Protein AF-A0A6S6SJQ6-F1 (afdb_monomer)

Foldseek 3Di:
DDDPPPPVPPPPVVVVVVVVVVVVVVVVVVVVVVVVVVVCVVVVVVVVVVVVVVVVVVVVVVVVVVVPDPPDPDDPPPVVVVVVVVVVVVVVVVVVVVVVVVVVVVVVVVPDDDPPPVVVVVVVVVVVVVVVVVVVVVVVVVVVVVVVVVVVCVVVVVVVVVVVVPPPPDDDDDDDDPDPLLNDPALCSLLVHDPPDDPVVSVVSLVVLCVVLVLVPDPPDSVVSVSSNVSSVVSSVVVD

Secondary structure (DSSP, 8-state):
--SSSSSTTSHHHHHHHHHHHHHHHHHHHHHHHHHHHHHHHHHHHHHHHHHHHHHHHHHHHHHHHHHH------TTHHHHHHHHHHHHHHHHHHHHHHHHHHHHHHHHTTS--S--HHHHHHHHHHHHHHHHHHHHHHHHHHHHHHHHHHHHHHHHHHHHHTTSSSSS---S--------GGG-S-HHHHHT--TT--HHHHHHHHHHHHHHH-GGG-SS-HHHHHHHHHHHHHHHHTT-

Nearest PDB structures (foldseek):
  2ej7-assembly1_A  TM=9.304E-01  e=1.494E-02  Homo sapiens
  2dmx-assembly1_A  TM=8.072E-01  e=3.617E-02  Homo sapiens

pLDDT: mean 73.07, std 18.59, range [36.91, 96.62]

Sequence (240 aa):
MKFHIAIGFVIPNIKIIEIAYLIIKEKFSAVFINIQSTIFIFIKPLYFIWIKLSTHFNLKKQNLQKRNYKKPKVHNKKLYTQIIKNTLFKISNKFSKYFILKKLYKKQKVKTKTKTKTKTKTIAFITMNFLLQIYNKLSRYFNKGFYKKIKTKKIVKNKKNTQYESENIIFSDKKKSKNSRWDSRDPYIVLGVNKESKAYEIKKAYNILLKIYNPDLTLTKKKEHTIIFEKINLAYQNLN

Solvent-accessible surface area (backbone atoms only — not comparable to full-atom values): 14246 Å² total; per-residue (Å²): 146,84,79,79,80,74,65,77,75,62,65,67,54,58,59,54,52,53,51,52,49,49,55,51,50,54,54,50,51,54,53,50,52,53,52,51,51,52,53,50,63,63,46,51,61,55,52,51,52,49,51,56,52,51,52,52,54,50,53,52,51,53,55,56,47,71,77,67,61,78,80,74,87,72,83,62,68,67,58,58,55,49,54,52,52,55,54,51,51,58,50,52,61,54,52,54,55,52,53,53,53,53,54,54,56,60,61,59,64,76,78,66,93,86,73,65,77,70,51,48,55,54,49,50,52,53,51,50,54,50,49,50,52,51,49,54,52,49,49,52,51,51,51,57,52,50,55,50,52,50,52,48,49,52,53,49,50,53,55,58,55,58,72,76,64,73,83,76,78,75,86,81,80,90,85,82,76,96,67,55,62,82,72,51,88,47,39,40,59,54,58,69,50,59,91,85,54,53,71,69,54,53,53,51,40,47,57,52,48,49,74,72,32,38,40,89,81,42,94,65,65,38,73,62,25,44,57,53,40,52,53,50,51,53,30,51,60,78,74,107

Radius of gyration: 34.85 Å; Cα contacts (8 Å, |Δi|>4): 56; chains: 1; bounding box: 89×42×96 Å

Organism: NCBI:txid352960

Structure (mmCIF, N/CA/C/O backbone):
data_AF-A0A6S6SJQ6-F1
#
_entry.id   AF-A0A6S6SJQ6-F1
#
loop_
_atom_site.group_PDB
_atom_site.id
_atom_site.type_symbol
_atom_site.label_atom_id
_atom_site.label_alt_id
_atom_site.label_comp_id
_atom_site.label_asym_id
_atom_site.label_entity_id
_atom_site.label_seq_id
_atom_site.pdbx_PDB_ins_code
_atom_site.Cartn_x
_atom_site.Cartn_y
_atom_site.Cartn_z
_atom_site.occupancy
_atom_site.B_iso_or_equiv
_atom_site.auth_seq_id
_atom_site.auth_comp_id
_atom_site.auth_asym_id
_atom_site.auth_atom_id
_atom_site.pdbx_PDB_model_num
ATOM 1 N N . MET A 1 1 ? 57.689 -6.021 -59.919 1.00 43.59 1 MET A N 1
ATOM 2 C CA . MET A 1 1 ? 58.022 -4.682 -59.380 1.00 43.59 1 MET A CA 1
ATOM 3 C C . MET A 1 1 ? 56.742 -3.927 -58.980 1.00 43.59 1 MET A C 1
ATOM 5 O O . MET A 1 1 ? 56.373 -2.928 -59.575 1.00 43.59 1 MET A O 1
ATOM 9 N N . LYS A 1 2 ? 56.004 -4.456 -57.999 1.00 49.50 2 LYS A N 1
ATOM 10 C CA . LYS A 1 2 ? 54.742 -3.910 -57.471 1.00 49.50 2 LYS A CA 1
ATOM 11 C C . LYS A 1 2 ? 54.709 -4.310 -55.999 1.00 49.50 2 LYS A C 1
ATOM 13 O O . LYS A 1 2 ? 54.510 -5.489 -55.774 1.00 49.50 2 LYS A O 1
ATOM 18 N N . PHE A 1 3 ? 55.014 -3.413 -55.054 1.00 46.94 3 PHE A N 1
ATOM 19 C CA . PHE A 1 3 ? 54.601 -3.511 -53.630 1.00 46.94 3 PHE A CA 1
ATOM 20 C C . PHE A 1 3 ? 55.127 -2.372 -52.727 1.00 46.94 3 PHE A C 1
ATOM 22 O O . PHE A 1 3 ? 54.657 -2.238 -51.602 1.00 46.94 3 PHE A O 1
ATOM 29 N N . HIS A 1 4 ? 56.044 -1.506 -53.182 1.00 44.50 4 HIS A N 1
ATOM 30 C CA . HIS A 1 4 ? 56.686 -0.525 -52.284 1.00 44.50 4 HIS A CA 1
ATOM 31 C C . HIS A 1 4 ? 56.117 0.904 -52.282 1.00 44.50 4 HIS A C 1
ATOM 33 O O . HIS A 1 4 ? 56.557 1.716 -51.477 1.00 44.50 4 HIS A O 1
ATOM 39 N N . ILE A 1 5 ? 55.095 1.220 -53.083 1.00 47.03 5 ILE A N 1
ATOM 40 C CA . ILE A 1 5 ? 54.521 2.585 -53.119 1.00 47.03 5 ILE A CA 1
ATOM 41 C C . ILE A 1 5 ? 53.358 2.766 -52.116 1.00 47.03 5 ILE A C 1
ATOM 43 O O . ILE A 1 5 ? 53.002 3.886 -51.766 1.00 47.03 5 ILE A O 1
ATOM 47 N N . ALA A 1 6 ? 52.808 1.685 -51.549 1.00 49.62 6 ALA A N 1
ATOM 48 C CA . ALA A 1 6 ? 51.619 1.767 -50.691 1.00 49.62 6 ALA A CA 1
ATOM 49 C C . ALA A 1 6 ? 51.893 2.029 -49.191 1.00 49.62 6 ALA A C 1
ATOM 51 O O . ALA A 1 6 ? 50.956 2.276 -48.436 1.00 49.62 6 ALA A O 1
ATOM 52 N N . ILE A 1 7 ? 53.150 1.996 -48.730 1.00 47.25 7 ILE A N 1
ATOM 53 C CA . ILE A 1 7 ? 53.472 2.094 -47.287 1.00 47.25 7 ILE A CA 1
ATOM 54 C C . ILE A 1 7 ? 53.823 3.539 -46.862 1.00 47.25 7 ILE A C 1
ATOM 56 O O . ILE A 1 7 ? 53.713 3.885 -45.686 1.00 47.25 7 ILE A O 1
ATOM 60 N N . GLY A 1 8 ? 54.140 4.428 -47.812 1.00 43.91 8 GLY A N 1
ATOM 61 C CA . GLY A 1 8 ? 54.523 5.822 -47.536 1.00 43.91 8 GLY A CA 1
ATOM 62 C C . GLY A 1 8 ? 53.386 6.747 -47.074 1.00 43.91 8 GLY A C 1
ATOM 63 O O . GLY A 1 8 ? 53.654 7.773 -46.455 1.00 43.91 8 GLY A O 1
ATOM 64 N N . PHE A 1 9 ? 52.120 6.382 -47.303 1.00 46.78 9 PHE A N 1
ATOM 65 C CA . PHE A 1 9 ? 50.959 7.231 -46.978 1.00 46.78 9 PHE A CA 1
ATOM 66 C C . PHE A 1 9 ? 50.271 6.910 -45.643 1.00 46.78 9 PHE A C 1
ATOM 68 O O . PHE A 1 9 ? 49.384 7.643 -45.209 1.00 46.78 9 PHE A O 1
ATOM 75 N N . VAL A 1 10 ? 50.675 5.840 -44.952 1.00 51.25 10 VAL A N 1
ATOM 76 C CA . VAL A 1 10 ? 50.003 5.396 -43.713 1.00 51.25 10 VAL A CA 1
ATOM 77 C C . VAL A 1 10 ? 50.635 6.014 -42.453 1.00 51.25 10 VAL A C 1
ATOM 79 O O . VAL A 1 10 ? 50.011 6.074 -41.394 1.00 51.25 10 VAL A O 1
ATOM 82 N N . ILE A 1 11 ? 51.857 6.539 -42.556 1.00 51.41 11 ILE A N 1
ATOM 83 C CA . ILE A 1 11 ? 52.673 6.946 -41.403 1.00 51.41 11 ILE A CA 1
ATOM 84 C C . ILE A 1 11 ? 52.374 8.367 -40.844 1.00 51.41 11 ILE A C 1
ATOM 86 O O . ILE A 1 11 ? 52.517 8.534 -39.629 1.00 51.41 11 ILE A O 1
ATOM 90 N N . PRO A 1 12 ? 51.882 9.386 -41.590 1.00 54.84 12 PRO A N 1
ATOM 91 C CA . PRO A 1 12 ? 51.552 10.685 -40.979 1.00 54.84 12 PRO A CA 1
ATOM 92 C C . PRO A 1 12 ? 50.216 10.684 -40.212 1.00 54.84 12 PRO A C 1
ATOM 94 O O . PRO A 1 12 ? 50.044 11.443 -39.256 1.00 54.84 12 PRO A O 1
ATOM 97 N N . ASN A 1 13 ? 49.290 9.783 -40.554 1.00 51.94 13 ASN A N 1
ATOM 98 C CA . ASN A 1 13 ? 47.938 9.783 -39.985 1.00 51.94 13 ASN A CA 1
ATOM 99 C C . ASN A 1 13 ? 47.894 9.307 -38.525 1.00 51.94 13 ASN A C 1
ATOM 101 O O . ASN A 1 13 ? 47.046 9.756 -37.755 1.00 51.94 13 ASN A O 1
ATOM 105 N N . ILE A 1 14 ? 48.834 8.455 -38.101 1.00 59.75 14 ILE A N 1
ATOM 106 C CA . ILE A 1 14 ? 48.864 7.925 -36.727 1.00 59.75 14 ILE A CA 1
ATOM 107 C C . ILE A 1 14 ? 49.152 9.043 -35.711 1.00 59.75 14 ILE A C 1
ATOM 109 O O . ILE A 1 14 ? 48.510 9.096 -34.661 1.00 59.75 14 ILE A O 1
ATOM 113 N N . LYS A 1 15 ? 50.052 9.984 -36.039 1.00 63.59 15 LYS A N 1
ATOM 114 C CA . LYS A 1 15 ? 50.361 11.134 -35.169 1.00 63.59 15 LYS A CA 1
ATOM 115 C C . LYS A 1 15 ? 49.185 12.106 -35.070 1.00 63.59 15 LYS A C 1
ATOM 117 O O . LYS A 1 15 ? 48.894 12.597 -33.983 1.00 63.59 15 LYS A O 1
ATOM 122 N N . ILE A 1 16 ? 48.474 12.335 -36.176 1.00 65.12 16 ILE A N 1
ATOM 123 C CA . ILE A 1 16 ? 47.297 13.217 -36.212 1.00 65.12 16 ILE A CA 1
ATOM 124 C C . ILE A 1 16 ? 46.159 12.631 -35.363 1.00 65.12 16 ILE A C 1
ATOM 126 O O . ILE A 1 16 ? 45.553 13.348 -34.568 1.00 65.12 16 ILE A O 1
ATOM 130 N N . ILE A 1 17 ? 45.920 11.318 -35.453 1.00 70.88 17 ILE A N 1
ATOM 131 C CA . ILE A 1 17 ? 44.913 10.626 -34.634 1.00 70.88 17 ILE A CA 1
ATOM 132 C C . ILE A 1 17 ? 45.275 10.687 -33.140 1.00 70.88 17 ILE A C 1
ATOM 134 O O . ILE A 1 17 ? 44.396 10.902 -32.305 1.00 70.88 17 ILE A O 1
ATOM 138 N N . GLU A 1 18 ? 46.553 10.534 -32.777 1.00 70.69 18 GLU A N 1
ATOM 139 C CA . GLU A 1 18 ? 46.988 10.594 -31.374 1.00 70.69 18 GLU A CA 1
ATOM 140 C C . GLU A 1 18 ? 46.867 12.009 -30.782 1.00 70.69 18 GLU A C 1
ATOM 142 O O . GLU A 1 18 ? 46.391 12.159 -29.653 1.00 70.69 18 GLU A O 1
ATOM 147 N N . ILE A 1 19 ? 47.191 13.050 -31.557 1.00 64.81 19 ILE A N 1
ATOM 148 C CA . ILE A 1 19 ? 47.005 14.455 -31.160 1.00 64.81 19 ILE A CA 1
ATOM 149 C C . ILE A 1 19 ? 45.512 14.787 -31.027 1.00 64.81 19 ILE A C 1
ATOM 151 O O . ILE A 1 19 ? 45.097 15.341 -30.007 1.00 64.81 19 ILE A O 1
ATOM 155 N N . ALA A 1 20 ? 44.678 14.385 -31.991 1.00 65.06 20 ALA A N 1
ATOM 156 C CA . ALA A 1 20 ? 43.229 14.581 -31.922 1.00 65.06 20 ALA A CA 1
ATOM 157 C C . ALA A 1 20 ? 42.617 13.881 -30.696 1.00 65.06 20 ALA A C 1
ATOM 159 O O . ALA A 1 20 ? 41.800 14.465 -29.981 1.00 65.06 20 ALA A O 1
ATOM 160 N N . TYR A 1 21 ? 43.060 12.657 -30.391 1.00 74.12 21 TYR A N 1
ATOM 161 C CA . TYR A 1 21 ? 42.634 11.924 -29.200 1.00 74.12 21 TYR A CA 1
ATOM 162 C C . TYR A 1 21 ? 43.049 12.622 -27.896 1.00 74.12 21 TYR A C 1
ATOM 164 O O . TYR A 1 21 ? 42.261 12.658 -26.949 1.00 74.12 21 TYR A O 1
ATOM 172 N N . LEU A 1 22 ? 44.257 13.192 -27.826 1.00 69.56 22 LEU A N 1
ATOM 173 C CA . LEU A 1 22 ? 44.716 13.953 -26.659 1.00 69.56 22 LEU A CA 1
ATOM 174 C C . LEU A 1 22 ? 43.885 15.224 -26.445 1.00 69.56 22 LEU A C 1
ATOM 176 O O . LEU A 1 22 ? 43.427 15.446 -25.325 1.00 69.56 22 LEU A O 1
ATOM 180 N N . ILE A 1 23 ? 43.595 15.976 -27.511 1.00 66.06 23 ILE A N 1
ATOM 181 C CA . ILE A 1 23 ? 42.753 17.183 -27.456 1.00 66.06 23 ILE A CA 1
ATOM 182 C C . ILE A 1 23 ? 41.329 16.836 -27.006 1.00 66.06 23 ILE A C 1
ATOM 184 O O . ILE A 1 23 ? 40.762 17.505 -26.140 1.00 66.06 23 ILE A O 1
ATOM 188 N N . ILE A 1 24 ? 40.747 15.761 -27.551 1.00 74.69 24 ILE A N 1
ATOM 189 C CA . ILE A 1 24 ? 39.425 15.273 -27.139 1.00 74.69 24 ILE A CA 1
ATOM 190 C C . ILE A 1 24 ? 39.453 14.896 -25.653 1.00 74.69 24 ILE A C 1
ATOM 192 O O . ILE A 1 24 ? 38.602 15.338 -24.884 1.00 74.69 24 ILE A O 1
ATOM 196 N N . LYS A 1 25 ? 40.454 14.129 -25.214 1.00 80.50 25 LYS A N 1
ATOM 197 C CA . LYS A 1 25 ? 40.586 13.680 -23.823 1.00 80.50 25 LYS A CA 1
ATOM 198 C C . LYS A 1 25 ? 40.737 14.842 -22.836 1.00 80.50 25 LYS A C 1
ATOM 200 O O . LYS A 1 25 ? 40.151 14.794 -21.755 1.00 80.50 25 LYS A O 1
ATOM 205 N N . GLU A 1 26 ? 41.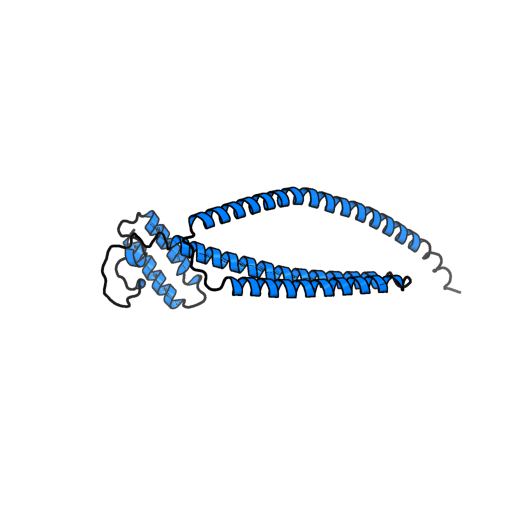506 15.864 -23.193 1.00 77.44 26 GLU A N 1
ATOM 206 C CA . GLU A 1 26 ? 41.719 17.047 -22.360 1.00 77.44 26 GLU A CA 1
ATOM 207 C C . GLU A 1 26 ? 40.416 17.843 -22.200 1.00 77.44 26 GLU A C 1
ATOM 209 O O . GLU A 1 26 ? 39.990 18.105 -21.070 1.00 77.44 26 GLU A O 1
ATOM 214 N N . LYS A 1 27 ? 39.684 18.068 -23.301 1.00 80.19 27 LYS A N 1
ATOM 215 C CA . LYS A 1 27 ? 38.350 18.690 -23.270 1.00 80.19 27 LYS A CA 1
ATOM 216 C C . LYS A 1 27 ? 37.341 17.873 -22.458 1.00 80.19 27 LYS A C 1
ATOM 218 O O . LYS A 1 27 ? 36.612 18.438 -21.645 1.00 80.19 27 LYS A O 1
ATOM 223 N N . PHE A 1 28 ? 37.336 16.545 -22.594 1.00 76.75 28 PHE A N 1
ATOM 224 C CA . PHE A 1 28 ? 36.477 15.667 -21.789 1.00 76.75 28 PHE A CA 1
ATOM 225 C C . PHE A 1 28 ? 36.779 15.761 -20.291 1.00 76.75 28 PHE A C 1
ATOM 227 O O . PHE A 1 28 ? 35.854 15.726 -19.480 1.00 76.75 28 PHE A O 1
ATOM 234 N N . SER A 1 29 ? 38.051 15.895 -19.906 1.00 77.12 29 SER A N 1
ATOM 235 C CA . SER A 1 29 ? 38.428 16.018 -18.496 1.00 77.12 29 SER A CA 1
ATOM 236 C C . SER A 1 29 ? 37.920 17.321 -17.871 1.00 77.12 29 SER A C 1
ATOM 238 O O . SER A 1 29 ? 37.366 17.285 -16.771 1.00 77.12 29 SER A O 1
ATOM 240 N N . ALA A 1 30 ? 38.000 18.437 -18.601 1.00 82.62 30 ALA A N 1
ATOM 241 C CA . ALA A 1 30 ? 37.470 19.724 -18.158 1.00 82.62 30 ALA A CA 1
ATOM 242 C C . ALA A 1 30 ? 35.938 19.694 -18.023 1.00 82.62 30 ALA A C 1
ATOM 244 O O . ALA A 1 30 ? 35.393 20.097 -16.995 1.00 82.62 30 ALA A O 1
ATOM 245 N N . VAL A 1 31 ? 35.238 19.129 -19.014 1.00 75.50 31 VAL A N 1
ATOM 246 C CA . VAL A 1 31 ? 33.775 18.957 -18.965 1.00 75.50 31 VAL A CA 1
ATOM 247 C C . VAL A 1 31 ? 33.368 18.073 -17.784 1.00 75.50 31 VAL A C 1
ATOM 249 O O . VAL A 1 31 ? 32.430 18.399 -17.060 1.00 75.50 31 VAL A O 1
ATOM 252 N N . PHE A 1 32 ? 34.100 16.986 -17.526 1.00 77.44 32 PHE A N 1
ATOM 253 C CA . PHE A 1 32 ? 33.820 16.105 -16.396 1.00 77.44 32 PHE A CA 1
ATOM 254 C C . PHE A 1 32 ? 34.002 16.807 -15.043 1.00 77.44 32 PHE A C 1
ATOM 256 O O . PHE A 1 32 ? 33.165 16.639 -14.156 1.00 77.44 32 PHE A O 1
ATOM 263 N N . ILE A 1 33 ? 35.052 17.621 -14.879 1.00 88.06 33 ILE A N 1
ATOM 264 C CA . ILE A 1 33 ? 35.276 18.411 -13.657 1.00 88.06 33 ILE A CA 1
ATOM 265 C C . ILE A 1 33 ? 34.128 19.407 -13.440 1.00 88.06 33 ILE A C 1
ATOM 267 O O . ILE A 1 33 ? 33.621 19.502 -12.322 1.00 88.06 33 ILE A O 1
ATOM 271 N N . ASN A 1 34 ? 33.661 20.071 -14.500 1.00 83.12 34 ASN A N 1
ATOM 272 C CA . ASN A 1 34 ? 32.539 21.012 -14.433 1.00 83.12 34 ASN A CA 1
ATOM 273 C C . ASN A 1 34 ? 31.205 20.330 -14.083 1.00 83.12 34 ASN A C 1
ATOM 275 O O . ASN A 1 34 ? 30.406 20.878 -13.324 1.00 83.12 34 ASN A O 1
ATOM 279 N N . ILE A 1 35 ? 30.967 19.113 -14.581 1.00 83.56 35 ILE A N 1
ATOM 280 C CA . ILE A 1 35 ? 29.787 18.315 -14.208 1.00 83.56 35 ILE A CA 1
ATOM 281 C C . ILE A 1 35 ? 29.874 17.876 -12.739 1.00 83.56 35 ILE A C 1
ATOM 283 O O . ILE A 1 35 ? 28.896 17.960 -12.000 1.00 83.56 35 ILE A O 1
ATOM 287 N N . GLN A 1 36 ? 31.043 17.425 -12.275 1.00 83.69 36 GLN A N 1
ATOM 288 C CA . GLN A 1 36 ? 31.219 17.051 -10.869 1.00 83.69 36 GLN A CA 1
ATOM 289 C C . GLN A 1 36 ? 31.003 18.255 -9.944 1.00 83.69 36 GLN A C 1
ATOM 291 O O . GLN A 1 36 ? 30.276 18.136 -8.959 1.00 83.69 36 GLN A O 1
ATOM 296 N N . SER A 1 37 ? 31.580 19.418 -10.261 1.00 87.38 37 SER A N 1
ATOM 297 C CA . SER A 1 37 ? 31.436 20.623 -9.439 1.00 87.38 37 SER A CA 1
ATOM 298 C C . SER A 1 37 ? 29.981 21.094 -9.356 1.00 87.38 37 SER A C 1
ATOM 300 O O . SER A 1 37 ? 29.500 21.368 -8.256 1.00 87.38 37 SER A O 1
ATOM 302 N N . THR A 1 38 ? 29.240 21.085 -10.469 1.00 87.69 38 THR A N 1
ATOM 303 C CA . THR A 1 38 ? 27.799 21.392 -10.471 1.00 87.69 38 THR A CA 1
ATOM 304 C C . THR A 1 38 ? 27.003 20.398 -9.628 1.00 87.69 38 THR A C 1
ATOM 306 O O . THR A 1 38 ? 26.235 20.821 -8.765 1.00 87.69 38 THR A O 1
ATOM 309 N N . ILE A 1 39 ? 27.237 19.088 -9.765 1.00 87.69 39 ILE A N 1
ATOM 310 C CA . ILE A 1 39 ? 26.599 18.067 -8.913 1.00 87.69 39 ILE A CA 1
ATOM 311 C C . ILE A 1 39 ? 26.879 18.333 -7.421 1.00 87.69 39 ILE A C 1
ATOM 313 O O . ILE A 1 39 ? 25.964 18.265 -6.597 1.00 87.69 39 ILE A O 1
ATOM 317 N N . PHE A 1 40 ? 28.116 18.679 -7.053 1.00 90.38 40 PHE A N 1
ATOM 318 C CA . PHE A 1 40 ? 28.472 19.001 -5.667 1.00 90.38 40 PHE A CA 1
ATOM 319 C C . PHE A 1 40 ? 27.730 20.232 -5.132 1.00 90.38 40 PHE A C 1
ATOM 321 O O . PHE A 1 40 ? 27.297 20.212 -3.976 1.00 90.38 40 PHE A O 1
ATOM 328 N N . ILE A 1 41 ? 27.538 21.268 -5.955 1.00 93.19 41 ILE A N 1
ATOM 329 C CA . ILE A 1 41 ? 26.776 22.473 -5.589 1.00 93.19 41 ILE A CA 1
ATOM 330 C C . ILE A 1 41 ? 25.318 22.115 -5.264 1.00 93.19 41 ILE A C 1
ATOM 332 O O . ILE A 1 41 ? 24.797 22.587 -4.256 1.00 93.19 41 ILE A O 1
ATOM 336 N N . PHE A 1 42 ? 24.687 21.219 -6.031 1.00 88.19 42 PHE A N 1
ATOM 337 C CA . PHE A 1 42 ? 23.304 20.790 -5.780 1.00 88.19 42 PHE A CA 1
ATOM 338 C C . PHE A 1 42 ? 23.157 19.817 -4.598 1.00 88.19 42 PHE A C 1
ATOM 340 O O . PHE A 1 42 ? 22.161 19.862 -3.874 1.00 88.19 42 PHE A O 1
ATOM 347 N N . ILE A 1 43 ? 24.140 18.946 -4.348 1.00 90.19 43 ILE A N 1
ATOM 348 C CA . ILE A 1 43 ? 24.067 17.957 -3.255 1.00 90.19 43 ILE A CA 1
ATOM 349 C C . ILE A 1 43 ? 24.316 18.596 -1.881 1.00 90.19 43 ILE A C 1
ATOM 351 O O . ILE A 1 43 ? 23.711 18.183 -0.888 1.00 90.19 43 ILE A O 1
ATOM 355 N N . LYS A 1 44 ? 25.188 19.607 -1.794 1.00 92.50 44 LYS A N 1
ATOM 356 C CA . LYS A 1 44 ? 25.567 20.251 -0.526 1.00 92.50 44 LYS A CA 1
ATOM 357 C C . LYS A 1 44 ? 24.372 20.792 0.292 1.00 92.50 44 LYS A C 1
ATOM 359 O O . LYS A 1 44 ? 24.308 20.462 1.481 1.00 92.50 44 LYS A O 1
ATOM 364 N N . PRO A 1 45 ? 23.400 21.539 -0.275 1.00 93.50 45 PRO A N 1
ATOM 365 C CA . PRO A 1 45 ? 22.233 22.001 0.480 1.00 93.50 45 PRO A CA 1
ATOM 366 C C . PRO A 1 45 ? 21.324 20.846 0.915 1.00 93.50 45 PRO A C 1
ATOM 368 O O . PRO A 1 45 ? 20.845 20.840 2.049 1.00 93.50 45 PRO A O 1
ATOM 371 N N . LEU A 1 46 ? 21.144 19.821 0.075 1.00 89.62 46 LEU A N 1
ATOM 372 C CA . LEU A 1 46 ? 20.351 18.636 0.421 1.00 89.62 46 LEU A CA 1
ATOM 373 C C . LEU A 1 46 ? 20.961 17.871 1.601 1.00 89.62 46 LEU A C 1
ATOM 375 O O . LEU A 1 46 ? 20.245 17.458 2.515 1.00 89.62 46 LEU A O 1
ATOM 379 N N . TYR A 1 47 ? 22.287 17.727 1.620 1.00 92.31 47 TYR A N 1
ATOM 380 C CA . TYR A 1 47 ? 23.007 17.108 2.730 1.00 92.31 47 TYR A CA 1
ATOM 381 C C . TYR A 1 47 ? 22.857 17.914 4.029 1.00 92.31 47 TYR A C 1
ATOM 383 O O . TYR A 1 47 ? 22.612 17.338 5.091 1.00 92.31 47 TYR A O 1
ATOM 391 N N . PHE A 1 48 ? 22.920 19.246 3.948 1.00 94.75 48 PHE A N 1
ATOM 392 C CA . PHE A 1 48 ? 22.710 20.126 5.099 1.00 94.75 48 PHE A CA 1
ATOM 393 C C . PHE A 1 48 ? 21.280 20.033 5.657 1.00 94.75 48 PHE A C 1
ATOM 395 O O . PHE A 1 48 ? 21.094 19.873 6.867 1.00 94.75 48 PHE A O 1
ATOM 402 N N . ILE A 1 49 ? 20.265 20.049 4.784 1.00 93.19 49 ILE A N 1
ATOM 403 C CA . ILE A 1 49 ? 18.857 19.845 5.161 1.00 93.19 49 ILE A CA 1
ATOM 404 C C . ILE A 1 49 ? 18.690 18.486 5.840 1.00 93.19 49 ILE A C 1
ATOM 406 O O . ILE A 1 49 ? 18.058 18.396 6.892 1.00 93.19 49 ILE A O 1
ATOM 410 N N . TRP A 1 50 ? 19.295 17.433 5.289 1.00 93.12 50 TRP A N 1
ATOM 411 C CA . TRP A 1 50 ? 19.227 16.093 5.862 1.00 93.12 50 TRP A CA 1
ATOM 412 C C . TRP A 1 50 ? 19.854 16.019 7.260 1.00 93.12 50 TRP A C 1
ATOM 414 O O . TRP A 1 50 ? 19.241 15.448 8.166 1.00 93.12 50 TRP A O 1
ATOM 424 N N . ILE A 1 51 ? 21.017 16.649 7.474 1.00 94.44 51 ILE A N 1
ATOM 425 C CA . ILE A 1 51 ? 21.637 16.757 8.804 1.00 94.44 51 ILE A CA 1
ATOM 426 C C . ILE A 1 51 ? 20.682 17.457 9.772 1.00 94.44 51 ILE A C 1
ATOM 428 O O . ILE A 1 51 ? 20.383 16.892 10.826 1.00 94.44 51 ILE A O 1
ATOM 432 N N . LYS A 1 52 ? 20.147 18.629 9.407 1.00 93.69 52 LYS A N 1
ATOM 433 C CA . LYS A 1 52 ? 19.236 19.411 10.260 1.00 93.69 52 LYS A CA 1
ATOM 434 C C . LYS A 1 52 ? 17.955 18.642 10.599 1.00 93.69 52 LYS A C 1
ATOM 436 O O . LYS A 1 52 ? 17.481 18.663 11.734 1.00 93.69 52 LYS A O 1
ATOM 441 N N . LEU A 1 53 ? 17.416 17.898 9.636 1.00 91.31 53 LEU A N 1
ATOM 442 C CA . LEU A 1 53 ? 16.247 17.052 9.851 1.00 91.31 53 LEU A CA 1
ATOM 443 C C . LEU A 1 53 ? 16.578 15.883 10.793 1.00 91.31 53 LEU A C 1
ATOM 445 O O . LEU A 1 53 ? 15.800 15.557 11.692 1.00 91.31 53 LEU A O 1
ATOM 449 N N . SER A 1 54 ? 17.750 15.266 10.624 1.00 89.56 54 SER A N 1
ATOM 450 C CA . SER A 1 54 ? 18.200 14.140 11.446 1.00 89.56 54 SER A CA 1
ATOM 451 C C . SER A 1 54 ? 18.433 14.531 12.908 1.00 89.56 54 SER A C 1
ATOM 453 O O . SER A 1 54 ? 18.026 13.789 13.808 1.00 89.56 54 SER A O 1
ATOM 455 N N . THR A 1 55 ? 19.009 15.710 13.165 1.00 91.75 55 THR A N 1
ATOM 456 C CA . THR A 1 55 ? 19.222 16.226 14.523 1.00 91.75 55 THR A CA 1
ATOM 457 C C . THR A 1 55 ? 17.889 16.547 15.193 1.00 91.75 55 THR A C 1
ATOM 459 O O . THR A 1 55 ? 17.662 16.115 16.325 1.00 91.75 55 THR A O 1
ATOM 462 N N . HIS A 1 56 ? 16.953 17.175 14.473 1.00 89.75 56 HIS A N 1
ATOM 463 C CA . HIS A 1 56 ? 15.607 17.456 14.977 1.00 89.75 56 HIS A CA 1
ATOM 464 C C . HIS A 1 56 ? 14.839 16.172 15.350 1.00 89.75 56 HIS A C 1
ATOM 466 O O . HIS A 1 56 ? 14.219 16.081 16.414 1.00 89.75 56 HIS A O 1
ATOM 472 N N . PHE A 1 57 ? 14.914 15.127 14.517 1.00 87.62 57 PHE A N 1
ATOM 473 C CA . PHE A 1 57 ? 14.295 13.835 14.831 1.00 87.62 57 PHE A CA 1
ATOM 474 C C . PHE A 1 57 ? 14.946 13.131 16.029 1.00 87.62 57 PHE A C 1
ATOM 476 O O . PHE A 1 57 ? 14.234 12.512 16.827 1.00 87.62 57 PHE A O 1
ATOM 483 N N . ASN A 1 58 ? 16.269 13.228 16.182 1.00 84.25 58 ASN A N 1
ATOM 484 C CA . ASN A 1 58 ? 16.976 12.646 17.323 1.00 84.25 58 ASN A CA 1
ATOM 485 C C . ASN A 1 58 ? 16.613 13.347 18.641 1.00 84.25 58 ASN A C 1
ATOM 487 O O . ASN A 1 58 ? 16.320 12.656 19.619 1.00 84.25 58 ASN A O 1
ATOM 491 N N . LEU A 1 59 ? 16.529 14.681 18.657 1.00 85.50 59 LEU A N 1
ATOM 492 C CA . LEU A 1 59 ? 16.093 15.454 19.828 1.00 85.50 59 LEU A CA 1
ATOM 493 C C . LEU A 1 59 ? 14.657 15.100 20.240 1.00 85.50 59 LEU A C 1
ATOM 495 O O . LEU A 1 59 ? 14.391 14.797 21.405 1.00 85.50 59 LEU A O 1
ATOM 499 N N . LYS A 1 60 ? 13.732 15.018 19.272 1.00 81.75 60 LYS A N 1
ATOM 500 C CA . LYS A 1 60 ? 12.340 14.616 19.541 1.00 81.75 60 LYS A CA 1
ATOM 501 C C . LYS A 1 60 ? 12.255 13.202 20.122 1.00 81.75 60 LYS A C 1
ATOM 503 O O . LYS A 1 60 ? 11.453 12.952 21.021 1.00 81.75 60 LYS A O 1
ATOM 508 N N . LYS A 1 61 ? 13.099 12.276 19.654 1.00 79.62 61 LYS A N 1
ATOM 509 C CA . LYS A 1 61 ? 13.163 10.906 20.182 1.00 79.62 61 LYS A CA 1
ATOM 510 C C . LYS A 1 61 ? 13.676 10.866 21.625 1.00 79.62 61 LYS A C 1
ATOM 512 O O . LYS A 1 61 ? 13.115 10.120 22.423 1.00 79.62 61 LYS A O 1
ATOM 517 N N . GLN A 1 62 ? 14.685 11.668 21.967 1.00 77.81 62 GLN A N 1
ATOM 518 C CA . GLN A 1 62 ? 15.191 11.763 23.340 1.00 77.81 62 GLN A CA 1
ATOM 519 C C . GLN A 1 62 ? 14.134 12.335 24.298 1.00 77.81 62 GLN A C 1
ATOM 521 O O . GLN A 1 62 ? 13.927 11.785 25.378 1.00 77.81 62 GLN A O 1
ATOM 526 N N . ASN A 1 63 ? 13.393 13.365 23.881 1.00 75.56 63 ASN A N 1
ATOM 527 C CA . ASN A 1 63 ? 12.326 13.953 24.699 1.00 75.56 63 ASN A CA 1
ATOM 528 C C . ASN A 1 63 ? 11.134 12.999 24.890 1.00 75.56 63 ASN A C 1
ATOM 530 O O . ASN A 1 63 ? 10.590 12.903 25.988 1.00 75.56 63 ASN A O 1
ATOM 534 N N . LEU A 1 64 ? 10.768 12.232 23.857 1.00 72.88 64 LEU A N 1
ATOM 535 C CA . LEU A 1 64 ? 9.740 11.187 23.959 1.00 72.88 64 LEU A CA 1
ATOM 536 C C . LEU A 1 64 ? 10.172 10.009 24.840 1.00 72.88 64 LEU A C 1
ATOM 538 O O . LEU A 1 64 ? 9.330 9.388 25.482 1.00 72.88 64 LEU A O 1
ATOM 542 N N . GLN A 1 65 ? 11.469 9.699 24.882 1.00 67.62 65 GLN A N 1
ATOM 543 C CA . GLN A 1 65 ? 12.011 8.717 25.817 1.00 67.62 65 GLN A CA 1
ATOM 544 C C . GLN A 1 65 ? 11.929 9.239 27.257 1.00 67.62 65 GLN A C 1
ATOM 546 O O . GLN A 1 65 ? 11.389 8.543 28.109 1.00 67.62 65 GLN A O 1
ATOM 551 N N . LYS A 1 66 ? 12.348 10.482 27.528 1.00 67.88 66 LYS A N 1
ATOM 552 C CA . LYS A 1 66 ? 12.290 11.067 28.882 1.00 67.88 66 LYS A CA 1
ATOM 553 C C . LYS A 1 66 ? 10.874 11.111 29.478 1.00 67.88 66 LYS A C 1
ATOM 555 O O . LYS A 1 66 ? 10.740 10.936 30.680 1.00 67.88 66 LYS A O 1
ATOM 560 N N . ARG A 1 67 ? 9.828 11.283 28.658 1.00 60.09 67 ARG A N 1
ATOM 561 C CA . ARG A 1 67 ? 8.428 11.346 29.130 1.00 60.09 67 ARG A CA 1
ATOM 562 C C . ARG A 1 67 ? 7.770 9.984 29.406 1.00 60.09 67 ARG A C 1
ATOM 564 O O . ARG A 1 67 ? 6.745 9.959 30.067 1.00 60.09 67 ARG A O 1
ATOM 571 N N . ASN A 1 68 ? 8.345 8.867 28.942 1.00 53.59 68 ASN A N 1
ATOM 572 C CA . ASN A 1 68 ? 7.706 7.539 29.002 1.00 53.59 68 ASN A CA 1
ATOM 573 C C . ASN A 1 68 ? 8.490 6.466 29.782 1.00 53.59 68 ASN A C 1
ATOM 575 O O . ASN A 1 68 ? 8.118 5.294 29.742 1.00 53.59 68 ASN A O 1
ATOM 579 N N . TYR A 1 69 ? 9.558 6.816 30.503 1.00 47.09 69 TYR A N 1
ATOM 580 C CA . TYR A 1 69 ? 10.276 5.842 31.333 1.00 47.09 69 TYR A CA 1
ATOM 581 C C . TYR A 1 69 ? 9.862 5.925 32.808 1.00 47.09 69 TYR A C 1
ATOM 583 O O . TYR A 1 69 ? 10.535 6.558 33.617 1.00 47.09 69 TYR A O 1
ATOM 591 N N . LYS A 1 70 ? 8.846 5.139 33.193 1.00 48.50 70 LYS A N 1
ATOM 592 C CA . LYS A 1 70 ? 8.963 4.379 34.449 1.00 48.50 70 LYS A CA 1
ATOM 593 C C . LYS A 1 70 ? 10.131 3.411 34.241 1.00 48.50 70 LYS A C 1
ATOM 595 O O . LYS A 1 70 ? 10.082 2.593 33.325 1.00 48.50 70 LYS A O 1
ATOM 600 N N . LYS A 1 71 ? 11.217 3.575 35.009 1.00 40.56 71 LYS A N 1
ATOM 601 C CA . LYS A 1 71 ? 12.442 2.755 34.924 1.00 40.56 71 LYS A CA 1
ATOM 602 C C . LYS A 1 71 ? 12.070 1.262 34.906 1.00 40.56 71 LYS A C 1
ATOM 604 O O . LYS A 1 71 ? 11.625 0.763 35.938 1.00 40.56 71 LYS A O 1
ATOM 609 N N . PRO A 1 72 ? 12.283 0.516 33.807 1.00 48.91 72 PRO A N 1
ATOM 610 C CA . PRO A 1 72 ? 12.291 -0.932 33.913 1.00 48.91 72 PRO A CA 1
ATOM 611 C C . PRO A 1 72 ? 13.501 -1.321 34.772 1.00 48.91 72 PRO A C 1
ATOM 613 O O . PRO A 1 72 ? 14.610 -0.828 34.547 1.00 48.91 72 PRO A O 1
ATOM 616 N N . LYS A 1 73 ? 13.297 -2.180 35.776 1.00 52.09 73 LYS A N 1
ATOM 617 C CA . LYS A 1 73 ? 14.390 -2.830 36.510 1.00 52.09 73 LYS A CA 1
ATOM 618 C C . LYS A 1 73 ? 15.158 -3.705 35.514 1.00 52.09 73 LYS A C 1
ATOM 620 O O . LYS A 1 73 ? 14.749 -4.815 35.197 1.00 52.09 73 LYS A O 1
ATOM 625 N N . VAL A 1 74 ? 16.243 -3.170 34.955 1.00 51.56 74 VAL A N 1
ATOM 626 C CA . VAL A 1 74 ? 17.115 -3.898 34.028 1.00 51.56 74 VAL A CA 1
ATOM 627 C C . VAL A 1 74 ? 18.075 -4.756 34.845 1.00 51.56 74 VAL A C 1
ATOM 629 O O . VAL A 1 74 ? 19.147 -4.296 35.241 1.00 51.56 74 VAL A O 1
ATOM 632 N N . HIS A 1 75 ? 17.720 -6.020 35.064 1.00 54.19 75 HIS A N 1
ATOM 633 C CA . HIS A 1 75 ? 18.736 -7.049 35.264 1.00 54.19 75 HIS A CA 1
ATOM 634 C C . HIS A 1 75 ? 19.463 -7.273 33.924 1.00 54.19 75 HIS A C 1
ATOM 636 O O . HIS A 1 75 ? 18.833 -7.355 32.875 1.00 54.19 75 HIS A O 1
ATOM 642 N N . ASN A 1 76 ? 20.797 -7.339 33.958 1.00 62.97 76 ASN A N 1
ATOM 643 C CA . ASN A 1 76 ? 21.713 -7.603 32.832 1.00 62.97 76 ASN A CA 1
ATOM 644 C C . ASN A 1 76 ? 22.143 -6.445 31.910 1.00 62.97 76 ASN A C 1
ATOM 646 O O . ASN A 1 76 ? 22.436 -6.640 30.729 1.00 62.97 76 ASN A O 1
ATOM 650 N N . LYS A 1 77 ? 22.395 -5.261 32.484 1.00 64.31 77 LYS A N 1
ATOM 651 C CA . LYS A 1 77 ? 23.184 -4.191 31.829 1.00 64.31 77 LYS A CA 1
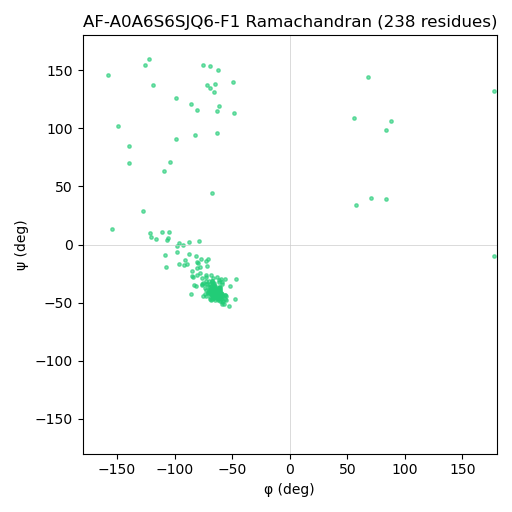ATOM 652 C C . LYS A 1 77 ? 24.596 -4.650 31.400 1.00 64.31 77 LYS A C 1
ATOM 654 O O . LYS A 1 77 ? 25.111 -4.159 30.399 1.00 64.31 77 LYS A O 1
ATOM 659 N N . LYS A 1 78 ? 25.196 -5.617 32.114 1.00 72.81 78 LYS A N 1
ATOM 660 C CA . LYS A 1 78 ? 26.520 -6.201 31.807 1.00 72.81 78 LYS A CA 1
ATOM 661 C C . LYS A 1 78 ? 26.532 -7.046 30.523 1.00 72.81 78 LYS A C 1
ATOM 663 O O . LYS A 1 78 ? 27.496 -6.991 29.768 1.00 72.81 78 LYS A O 1
ATOM 668 N N . LEU A 1 79 ? 25.453 -7.773 30.228 1.00 68.75 79 LEU A N 1
ATOM 669 C CA . LEU A 1 79 ? 25.393 -8.638 29.044 1.00 68.75 79 LEU A CA 1
ATOM 670 C C . LEU A 1 79 ? 25.371 -7.809 27.747 1.00 68.75 79 LEU A C 1
ATOM 672 O O . LEU A 1 79 ? 26.057 -8.119 26.775 1.00 68.75 79 LEU A O 1
ATOM 676 N N . TYR A 1 80 ? 24.626 -6.702 27.752 1.00 63.31 80 TYR A N 1
ATOM 677 C CA . TYR A 1 80 ? 24.483 -5.841 26.579 1.00 63.31 80 TYR A CA 1
ATOM 678 C C . TYR A 1 80 ? 25.782 -5.101 26.225 1.00 63.31 80 TYR A C 1
ATOM 680 O O . TYR A 1 80 ? 26.151 -5.005 25.053 1.00 63.31 80 TYR A O 1
ATOM 688 N N . THR A 1 81 ? 26.526 -4.623 27.229 1.00 77.00 81 THR A N 1
ATOM 689 C CA . THR A 1 81 ? 27.827 -3.973 27.005 1.00 77.00 81 THR A CA 1
ATOM 690 C C . THR A 1 81 ? 28.875 -4.951 26.471 1.00 77.00 81 THR A C 1
ATOM 692 O O . THR A 1 81 ? 29.691 -4.564 25.633 1.00 77.00 81 THR A O 1
ATOM 695 N N . GLN A 1 82 ? 28.822 -6.223 26.874 1.00 80.44 82 GLN A N 1
ATOM 696 C CA . GLN A 1 82 ? 29.736 -7.263 26.395 1.00 80.44 82 GLN A CA 1
ATOM 697 C C . GLN A 1 82 ? 29.497 -7.619 24.920 1.00 80.44 82 GLN A C 1
ATOM 699 O O . GLN A 1 82 ? 30.446 -7.718 24.140 1.00 80.44 82 GLN A O 1
ATOM 704 N N . ILE A 1 83 ? 28.231 -7.717 24.500 1.00 76.94 83 ILE A N 1
ATOM 705 C CA . ILE A 1 83 ? 27.859 -7.963 23.096 1.00 76.94 83 ILE A CA 1
ATOM 706 C C . ILE A 1 83 ? 28.324 -6.805 22.197 1.00 76.94 83 ILE A C 1
ATOM 708 O O . ILE A 1 83 ? 28.871 -7.033 21.113 1.00 76.94 83 ILE A O 1
ATOM 712 N N . ILE A 1 84 ? 28.166 -5.558 22.653 1.00 72.75 84 ILE A N 1
ATOM 713 C CA . ILE A 1 84 ? 28.631 -4.377 21.909 1.00 72.75 84 ILE A CA 1
ATOM 714 C C . ILE A 1 84 ? 30.162 -4.356 21.797 1.00 72.75 84 ILE A C 1
ATOM 716 O O . ILE A 1 84 ? 30.691 -4.134 20.709 1.00 72.75 84 ILE A O 1
ATOM 720 N N . LYS A 1 85 ? 30.897 -4.647 22.878 1.00 84.62 85 LYS A N 1
ATOM 721 C CA . LYS A 1 85 ? 32.369 -4.708 22.829 1.00 84.62 85 LYS A CA 1
ATOM 722 C C . LYS A 1 85 ? 32.870 -5.780 21.853 1.00 84.62 85 LYS A C 1
ATOM 724 O O . LYS A 1 85 ? 33.720 -5.488 21.013 1.00 84.62 85 LYS A O 1
ATOM 729 N N . ASN A 1 86 ? 32.289 -6.981 21.884 1.00 82.75 86 ASN A N 1
ATOM 730 C CA . ASN A 1 86 ? 32.691 -8.076 20.994 1.00 82.75 86 ASN A CA 1
ATOM 731 C C . ASN A 1 86 ? 32.391 -7.791 19.515 1.00 82.75 86 ASN A C 1
ATOM 733 O O . ASN A 1 86 ? 33.166 -8.168 18.632 1.00 82.75 86 ASN A O 1
ATOM 737 N N . THR A 1 87 ? 31.278 -7.115 19.224 1.00 78.19 87 THR A N 1
ATOM 738 C CA . THR A 1 87 ? 30.933 -6.736 17.846 1.00 78.19 87 THR A CA 1
ATOM 739 C C . THR A 1 87 ? 31.855 -5.646 17.304 1.00 78.19 87 THR A C 1
ATOM 741 O O . THR A 1 87 ? 32.329 -5.769 16.173 1.00 78.19 87 THR A O 1
ATOM 744 N N . LEU A 1 88 ? 32.193 -4.636 18.111 1.00 77.88 88 LEU A N 1
ATOM 745 C CA . LEU A 1 88 ? 33.138 -3.584 17.722 1.00 77.88 88 LEU A CA 1
ATOM 746 C C . LEU A 1 88 ? 34.555 -4.128 17.488 1.00 77.88 88 LEU A C 1
ATOM 748 O O . LEU A 1 88 ? 35.194 -3.762 16.500 1.00 77.88 88 LEU A O 1
ATOM 752 N N . PHE A 1 89 ? 35.018 -5.064 18.321 1.00 86.00 89 PHE A N 1
ATOM 753 C CA . PHE A 1 89 ? 36.328 -5.701 18.159 1.00 86.00 89 PHE A CA 1
ATOM 754 C C . PHE A 1 89 ? 36.443 -6.489 16.841 1.00 86.00 89 PHE A C 1
ATOM 756 O O . PHE A 1 89 ? 37.407 -6.321 16.091 1.00 86.00 89 PHE A O 1
ATOM 763 N N . LYS A 1 90 ? 35.417 -7.282 16.488 1.00 78.75 90 LYS A N 1
ATOM 764 C CA . LYS A 1 90 ? 35.377 -8.018 15.207 1.00 78.75 90 LYS A CA 1
ATOM 765 C C . LYS A 1 90 ? 35.414 -7.090 13.992 1.00 78.75 90 LYS A C 1
ATOM 767 O O . LYS A 1 90 ? 36.015 -7.434 12.976 1.00 78.75 90 LYS A O 1
ATOM 772 N N . ILE A 1 91 ? 34.771 -5.927 14.083 1.00 74.94 91 ILE A N 1
ATOM 773 C CA . ILE A 1 91 ? 34.766 -4.933 13.006 1.00 74.94 91 ILE A CA 1
ATOM 774 C C . ILE A 1 91 ? 36.159 -4.309 12.857 1.00 74.94 91 ILE A C 1
ATOM 776 O O . ILE A 1 91 ? 36.685 -4.278 11.744 1.00 74.94 91 ILE A O 1
ATOM 780 N N . SER A 1 92 ? 36.785 -3.896 13.963 1.00 78.44 92 SER A N 1
ATOM 781 C CA . SER A 1 92 ? 38.129 -3.299 13.971 1.00 78.44 92 SER A CA 1
ATOM 782 C C . SER A 1 92 ? 39.180 -4.211 13.321 1.00 78.44 92 SER A C 1
ATOM 784 O O . SER A 1 92 ? 39.882 -3.796 12.396 1.00 78.44 92 SER A O 1
ATOM 786 N N . ASN A 1 93 ? 39.196 -5.500 13.685 1.00 80.25 93 ASN A N 1
ATOM 787 C CA . ASN A 1 93 ? 40.127 -6.477 13.105 1.00 80.25 93 ASN A CA 1
ATOM 788 C C . ASN A 1 93 ? 39.939 -6.694 11.597 1.00 80.25 93 ASN A C 1
ATOM 790 O O . ASN A 1 93 ? 40.882 -7.035 10.881 1.00 80.25 93 ASN A O 1
ATOM 794 N N . LYS A 1 94 ? 38.728 -6.489 11.074 1.00 77.50 94 LYS A N 1
ATOM 795 C CA . LYS A 1 94 ? 38.476 -6.613 9.634 1.00 77.50 94 LYS A CA 1
ATOM 796 C C . LYS A 1 94 ? 39.011 -5.406 8.862 1.00 77.50 94 LYS A C 1
ATOM 798 O O . LYS A 1 94 ? 39.502 -5.563 7.743 1.00 77.50 94 LYS A O 1
ATOM 803 N N . PHE A 1 95 ? 38.958 -4.220 9.467 1.00 69.81 95 PHE A N 1
ATOM 804 C CA . PHE A 1 95 ? 39.498 -2.993 8.884 1.00 69.81 95 PHE A CA 1
ATOM 805 C C . PHE A 1 95 ? 41.030 -2.955 8.894 1.00 69.81 95 PHE A C 1
ATOM 807 O O . PHE A 1 95 ? 41.622 -2.548 7.892 1.00 69.81 95 PHE A O 1
ATOM 814 N N . SER A 1 96 ? 41.684 -3.438 9.955 1.00 78.44 96 SER A N 1
ATOM 815 C CA . SER A 1 96 ? 43.153 -3.494 10.014 1.00 78.44 96 SER A CA 1
ATOM 816 C C . SER A 1 96 ? 43.737 -4.388 8.910 1.00 78.44 96 SER A C 1
ATOM 818 O O . SER A 1 96 ? 44.655 -3.978 8.196 1.00 78.44 96 SER A O 1
ATOM 820 N N . LYS A 1 97 ? 43.130 -5.558 8.663 1.00 78.06 97 LYS A N 1
ATOM 821 C CA . LYS A 1 97 ? 43.540 -6.480 7.587 1.00 78.06 97 LYS A CA 1
ATOM 822 C C . LYS A 1 97 ? 43.412 -5.854 6.191 1.00 78.06 97 LYS A C 1
ATOM 824 O O . LYS A 1 97 ? 44.280 -6.052 5.342 1.00 78.06 97 LYS A O 1
ATOM 829 N N . TYR A 1 98 ? 42.373 -5.048 5.962 1.00 75.31 98 TYR A N 1
ATOM 830 C CA . TYR A 1 98 ? 42.187 -4.318 4.703 1.00 75.31 98 TYR A CA 1
ATOM 831 C C . TYR A 1 98 ? 43.270 -3.249 4.477 1.00 75.31 98 TYR A C 1
ATOM 833 O O . TYR A 1 98 ? 43.789 -3.112 3.367 1.00 75.31 98 TYR A O 1
ATOM 841 N N . PHE A 1 99 ? 43.664 -2.525 5.528 1.00 75.00 99 PHE A N 1
ATOM 842 C CA . PHE A 1 99 ? 44.731 -1.523 5.445 1.00 75.00 99 PHE A CA 1
ATOM 843 C C . PHE A 1 99 ? 46.100 -2.137 5.128 1.00 75.00 99 PHE A C 1
ATOM 845 O O . PHE A 1 99 ? 46.835 -1.593 4.299 1.00 75.00 99 PHE A O 1
ATOM 852 N N . ILE A 1 100 ? 46.420 -3.292 5.720 1.00 79.75 100 ILE A N 1
ATOM 853 C CA . ILE A 1 100 ? 47.670 -4.019 5.449 1.00 79.75 100 ILE A CA 1
ATOM 854 C C . ILE A 1 100 ? 47.726 -4.460 3.978 1.00 79.75 100 ILE A C 1
ATOM 856 O O . ILE A 1 100 ? 48.709 -4.180 3.288 1.00 79.75 100 ILE A O 1
ATOM 860 N N . LEU A 1 101 ? 46.643 -5.048 3.456 1.00 73.44 101 LEU A N 1
ATOM 861 C CA . LEU A 1 101 ? 46.548 -5.466 2.050 1.00 73.44 101 LEU A CA 1
ATOM 862 C C . LEU A 1 101 ? 46.714 -4.289 1.076 1.00 73.44 101 LEU A C 1
ATOM 864 O O . LEU A 1 101 ? 47.445 -4.391 0.090 1.00 73.44 101 LEU A O 1
ATOM 868 N N . LYS A 1 102 ? 46.110 -3.135 1.383 1.00 75.62 102 LYS A N 1
ATOM 869 C CA . LYS A 1 102 ? 46.251 -1.914 0.574 1.00 75.62 102 LYS A CA 1
ATOM 870 C C . LYS A 1 102 ? 47.701 -1.412 0.529 1.00 75.62 102 LYS A C 1
ATOM 872 O O . LYS A 1 102 ? 48.157 -0.954 -0.521 1.00 75.62 102 LYS A O 1
ATOM 877 N N . LYS A 1 103 ? 48.438 -1.509 1.643 1.00 76.06 103 LYS A N 1
ATOM 878 C CA . LYS A 1 103 ? 49.850 -1.094 1.733 1.00 76.06 103 LYS A CA 1
ATOM 879 C C . LYS A 1 103 ? 50.766 -2.024 0.925 1.00 76.06 103 LYS A C 1
ATOM 881 O O . LYS A 1 103 ? 51.643 -1.533 0.215 1.00 76.06 103 LYS A O 1
ATOM 886 N N . LEU A 1 104 ? 50.521 -3.337 0.968 1.00 73.88 104 LEU A N 1
ATOM 887 C CA . LEU A 1 104 ? 51.264 -4.335 0.183 1.00 73.88 104 LEU A CA 1
ATOM 888 C C . LEU A 1 104 ? 51.050 -4.155 -1.328 1.00 73.88 104 LEU A C 1
ATOM 890 O O . LEU A 1 104 ? 52.014 -4.144 -2.093 1.00 73.88 104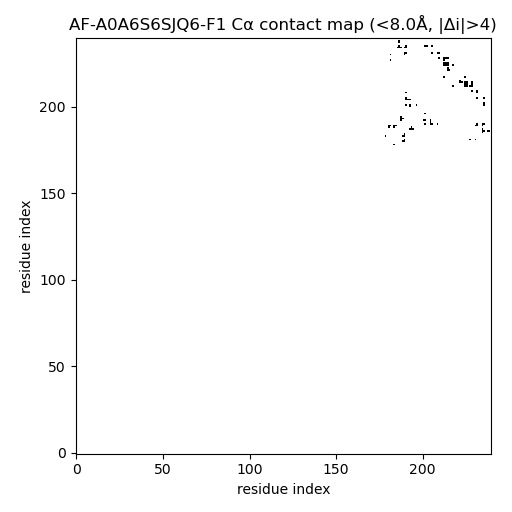 LEU A O 1
ATOM 894 N N . TYR A 1 105 ? 49.812 -3.896 -1.752 1.00 64.44 105 TYR A N 1
ATOM 895 C CA . TYR A 1 105 ? 49.487 -3.673 -3.163 1.00 64.44 105 TYR A CA 1
ATOM 896 C C . TYR A 1 105 ? 50.150 -2.406 -3.734 1.00 64.44 105 TYR A C 1
ATOM 898 O O . TYR A 1 105 ? 50.609 -2.383 -4.877 1.00 64.44 105 TYR A O 1
ATOM 906 N N . LYS A 1 106 ? 50.269 -1.342 -2.924 1.00 67.75 106 LYS A N 1
ATOM 907 C CA . LYS A 1 106 ? 50.938 -0.094 -3.332 1.00 67.75 106 LYS A CA 1
ATOM 908 C C . LYS A 1 106 ? 52.449 -0.288 -3.543 1.00 67.75 106 LYS A C 1
ATOM 910 O O . LYS A 1 106 ? 52.999 0.325 -4.453 1.00 67.75 106 LYS A O 1
ATOM 915 N N . LYS A 1 107 ? 53.100 -1.174 -2.772 1.00 65.06 107 LYS A N 1
ATOM 916 C CA . LYS A 1 107 ? 54.530 -1.511 -2.934 1.00 65.06 107 LYS A CA 1
ATOM 917 C C . LYS A 1 107 ? 54.820 -2.299 -4.219 1.00 65.06 107 LYS A C 1
ATOM 919 O O . LYS A 1 107 ? 55.832 -2.042 -4.862 1.00 65.06 107 LYS A O 1
ATOM 924 N N . GLN A 1 108 ? 53.930 -3.198 -4.646 1.00 61.69 108 GLN A N 1
ATOM 925 C CA . GLN A 1 108 ? 54.121 -3.969 -5.887 1.00 61.69 108 GLN A CA 1
ATOM 926 C C . GLN A 1 108 ? 54.032 -3.107 -7.161 1.00 61.69 108 GLN A C 1
ATOM 928 O O . GLN A 1 108 ? 54.667 -3.413 -8.169 1.00 61.69 108 GLN A O 1
ATOM 933 N N . LYS A 1 109 ? 53.304 -1.983 -7.116 1.00 49.47 109 LYS A N 1
ATOM 934 C CA . LYS A 1 109 ? 53.071 -1.109 -8.279 1.00 49.47 109 LYS A CA 1
ATOM 935 C C . LYS A 1 109 ? 54.295 -0.279 -8.707 1.00 49.47 109 LYS A C 1
ATOM 937 O O . LYS A 1 109 ? 54.298 0.255 -9.811 1.00 49.47 109 LYS A O 1
ATOM 942 N N . VAL A 1 110 ? 55.334 -0.183 -7.871 1.00 56.25 110 VAL A N 1
ATOM 943 C CA . VAL A 1 110 ? 56.552 0.598 -8.170 1.00 56.25 110 VAL A CA 1
ATOM 944 C C . VAL A 1 110 ? 57.519 -0.162 -9.095 1.00 56.25 110 VAL A C 1
ATOM 946 O O . VAL A 1 110 ? 58.306 0.466 -9.792 1.00 56.25 110 VAL A O 1
ATOM 949 N N . LYS A 1 111 ? 57.422 -1.497 -9.192 1.00 51.50 111 LYS A N 1
ATOM 950 C CA . LYS A 1 111 ? 58.417 -2.328 -9.899 1.00 51.50 111 LYS A CA 1
ATOM 951 C C . LYS A 1 111 ? 58.134 -2.634 -11.379 1.00 51.50 111 LYS A C 1
ATOM 953 O O . LYS A 1 111 ? 58.938 -3.313 -12.000 1.00 51.50 111 LYS A O 1
ATOM 958 N N . THR A 1 112 ? 57.029 -2.179 -11.982 1.00 50.28 112 THR A N 1
ATOM 959 C CA . THR A 1 112 ? 56.699 -2.562 -13.377 1.00 50.28 112 THR A CA 1
ATOM 960 C C . THR A 1 112 ? 56.128 -1.409 -14.215 1.00 50.28 112 THR A C 1
ATOM 962 O O . THR A 1 112 ? 54.917 -1.262 -14.372 1.00 50.28 112 THR A O 1
ATOM 965 N N . LYS A 1 113 ? 57.007 -0.589 -14.807 1.00 50.72 113 LYS A N 1
ATOM 966 C CA . LYS A 1 113 ? 56.656 0.487 -15.755 1.00 50.72 113 LYS A CA 1
ATOM 967 C C . LYS A 1 113 ? 57.086 0.160 -17.201 1.00 50.72 113 LYS A C 1
ATOM 969 O O . LYS A 1 113 ? 57.882 0.894 -17.748 1.00 50.72 113 LYS A O 1
ATOM 974 N N . THR A 1 114 ? 56.560 -0.885 -17.851 1.00 51.22 114 THR A N 1
ATOM 975 C CA . THR A 1 114 ? 56.719 -1.048 -19.331 1.00 51.22 114 THR A CA 1
ATOM 976 C C . THR A 1 114 ? 55.626 -1.870 -20.046 1.00 51.22 114 THR A C 1
ATOM 978 O O . THR A 1 114 ? 55.767 -2.207 -21.214 1.00 51.22 114 THR A O 1
ATOM 981 N N . LYS A 1 115 ? 54.474 -2.168 -19.422 1.00 53.62 115 LYS A N 1
ATOM 982 C CA . LYS A 1 115 ? 53.322 -2.818 -20.105 1.00 53.62 115 LYS A CA 1
ATOM 983 C C . LYS A 1 115 ? 51.994 -2.198 -19.655 1.00 53.62 115 LYS A C 1
ATOM 985 O O . LYS A 1 115 ? 51.268 -2.798 -18.865 1.00 53.62 115 LYS A O 1
ATOM 990 N N . THR A 1 116 ? 51.711 -0.954 -20.050 1.00 51.88 116 THR A N 1
ATOM 991 C CA . THR A 1 116 ? 50.704 -0.109 -19.367 1.00 51.88 116 THR A CA 1
ATOM 992 C C . THR A 1 116 ? 49.381 0.118 -20.109 1.00 51.88 116 THR A C 1
ATOM 994 O O . THR A 1 116 ? 48.405 0.429 -19.436 1.00 51.88 116 THR A O 1
ATOM 997 N N . LYS A 1 117 ? 49.261 -0.080 -21.431 1.00 51.84 117 LYS A N 1
ATOM 998 C CA . LYS A 1 117 ? 47.987 0.202 -22.146 1.00 51.84 117 LYS A CA 1
ATOM 999 C C . LYS A 1 117 ? 46.949 -0.934 -22.086 1.00 51.84 117 LYS A C 1
ATOM 1001 O O . LYS A 1 117 ? 45.760 -0.655 -21.972 1.00 51.84 117 LYS A O 1
ATOM 1006 N N . THR A 1 118 ? 47.356 -2.204 -22.098 1.00 54.09 118 THR A N 1
ATOM 1007 C CA . THR A 1 118 ? 46.412 -3.339 -21.987 1.00 54.09 118 THR A CA 1
ATOM 1008 C C . THR A 1 118 ? 46.003 -3.615 -20.542 1.00 54.09 118 THR A C 1
ATOM 1010 O O . THR A 1 118 ? 44.833 -3.883 -20.278 1.00 54.09 118 THR A O 1
ATOM 1013 N N . LYS A 1 119 ? 46.931 -3.444 -19.587 1.00 58.47 119 LYS A N 1
ATOM 1014 C CA . LYS A 1 119 ? 46.670 -3.645 -18.152 1.00 58.47 119 LYS A CA 1
ATOM 1015 C C . LYS A 1 119 ? 45.701 -2.619 -17.559 1.00 58.47 119 LYS A C 1
ATOM 1017 O O . LYS A 1 119 ? 44.961 -2.951 -16.640 1.00 58.47 119 LYS A O 1
ATOM 1022 N N . THR A 1 120 ? 45.667 -1.381 -18.057 1.00 58.97 120 THR A N 1
ATOM 1023 C CA . THR A 1 120 ? 44.738 -0.356 -17.544 1.00 58.97 120 THR A CA 1
ATOM 1024 C C . THR A 1 120 ? 43.287 -0.654 -17.907 1.00 58.97 120 THR A C 1
ATOM 1026 O O . THR A 1 120 ? 42.422 -0.457 -17.058 1.00 58.97 120 THR A O 1
ATOM 1029 N N . LYS A 1 121 ? 43.017 -1.208 -19.100 1.00 69.19 121 LYS A N 1
ATOM 1030 C CA . LYS A 1 121 ? 41.669 -1.661 -19.490 1.00 69.19 121 LYS A CA 1
ATOM 1031 C C . LYS A 1 121 ? 41.188 -2.828 -18.623 1.00 69.19 121 LYS A C 1
ATOM 1033 O O . LYS A 1 121 ? 40.062 -2.798 -18.137 1.00 69.19 121 LYS A O 1
ATOM 1038 N N . THR A 1 122 ? 42.053 -3.808 -18.352 1.00 71.81 122 THR A N 1
ATOM 1039 C CA . THR A 1 122 ? 41.717 -4.940 -17.469 1.00 71.81 122 THR A CA 1
ATOM 1040 C C . THR A 1 122 ? 41.491 -4.486 -16.031 1.00 71.81 122 THR A C 1
ATOM 1042 O O . THR A 1 122 ? 40.521 -4.900 -15.405 1.00 71.81 122 THR A O 1
ATOM 1045 N N . ILE A 1 123 ? 42.331 -3.586 -15.510 1.00 70.75 123 ILE A N 1
ATOM 1046 C CA . ILE A 1 123 ? 42.154 -3.030 -14.162 1.00 70.75 123 ILE A CA 1
ATOM 1047 C C . ILE A 1 123 ? 40.848 -2.234 -14.075 1.00 70.75 123 ILE A C 1
ATOM 1049 O O . ILE A 1 123 ? 40.107 -2.435 -13.120 1.00 70.75 123 ILE A O 1
ATOM 1053 N N . ALA A 1 124 ? 40.532 -1.394 -15.068 1.00 72.50 124 ALA A N 1
ATOM 1054 C CA . ALA A 1 124 ? 39.281 -0.638 -15.105 1.00 72.50 124 ALA A CA 1
ATOM 1055 C C . ALA A 1 124 ? 38.056 -1.569 -15.098 1.00 72.50 124 ALA A C 1
ATOM 1057 O O . ALA A 1 124 ? 37.144 -1.370 -14.295 1.00 72.50 124 ALA A O 1
ATOM 1058 N N . PHE A 1 125 ? 38.077 -2.632 -15.909 1.00 79.19 125 PHE A N 1
ATOM 1059 C CA . PHE A 1 125 ? 37.016 -3.640 -15.966 1.00 79.19 125 PHE A CA 1
ATOM 1060 C C . PHE A 1 125 ? 36.842 -4.391 -14.637 1.00 79.19 125 PHE A C 1
ATOM 1062 O O . PHE A 1 125 ? 35.728 -4.509 -14.127 1.00 79.19 125 PHE A O 1
ATOM 1069 N N . ILE A 1 126 ? 37.944 -4.822 -14.013 1.00 83.88 126 ILE A N 1
ATOM 1070 C CA . ILE A 1 126 ? 37.923 -5.477 -12.696 1.00 83.88 126 ILE A CA 1
ATOM 1071 C C . ILE A 1 126 ? 37.381 -4.519 -11.627 1.00 83.88 126 ILE A C 1
ATOM 1073 O O . ILE A 1 126 ? 36.548 -4.914 -10.810 1.00 83.88 126 ILE A O 1
ATOM 1077 N N . THR A 1 127 ? 37.797 -3.248 -11.642 1.00 79.75 127 THR A N 1
ATOM 1078 C CA . THR A 1 127 ? 37.293 -2.252 -10.687 1.00 79.75 127 THR A CA 1
ATOM 1079 C C . THR A 1 127 ? 35.813 -1.938 -10.892 1.00 79.75 127 THR A C 1
ATOM 1081 O O . THR A 1 127 ? 35.093 -1.827 -9.904 1.00 79.75 127 THR A O 1
ATOM 1084 N N . MET A 1 128 ? 35.334 -1.869 -12.139 1.00 82.62 128 MET A N 1
ATOM 1085 C CA . MET A 1 128 ? 33.914 -1.690 -12.465 1.00 82.62 128 MET A CA 1
ATOM 1086 C C . MET A 1 128 ? 33.074 -2.860 -11.949 1.00 82.62 128 MET A C 1
ATOM 1088 O O . MET A 1 128 ? 32.094 -2.644 -11.240 1.00 82.62 128 MET A O 1
ATOM 1092 N N . ASN A 1 129 ? 33.503 -4.100 -12.201 1.00 85.44 129 ASN A N 1
ATOM 1093 C CA . ASN A 1 129 ? 32.807 -5.285 -11.695 1.00 85.44 129 ASN A CA 1
ATOM 1094 C C . ASN A 1 129 ? 32.798 -5.350 -10.164 1.00 85.44 129 ASN A C 1
ATOM 1096 O O . ASN A 1 129 ? 31.785 -5.702 -9.560 1.00 85.44 129 ASN A O 1
ATOM 1100 N N . PHE A 1 130 ? 33.896 -4.967 -9.513 1.00 87.06 130 PHE A N 1
ATOM 1101 C CA . PHE A 1 130 ? 33.959 -4.919 -8.055 1.00 87.06 130 PHE A CA 1
ATOM 1102 C C . PHE A 1 130 ? 33.028 -3.847 -7.467 1.00 87.06 130 PHE A C 1
ATOM 1104 O O . PHE A 1 130 ? 32.308 -4.112 -6.501 1.00 87.06 130 PHE A O 1
ATOM 1111 N N . LEU A 1 131 ? 32.981 -2.656 -8.072 1.00 81.00 131 LEU A N 1
ATOM 1112 C CA . LEU A 1 131 ? 32.053 -1.593 -7.679 1.00 81.00 131 LEU A CA 1
ATOM 1113 C C . LEU A 1 131 ? 30.594 -2.009 -7.896 1.00 81.00 131 LEU A C 1
ATOM 1115 O O . LEU A 1 131 ? 29.767 -1.773 -7.017 1.00 81.00 131 LEU A O 1
ATOM 1119 N N . LEU A 1 132 ? 30.290 -2.704 -8.995 1.00 87.38 132 LEU A N 1
ATOM 1120 C CA . LEU A 1 132 ? 28.960 -3.246 -9.272 1.00 87.38 132 LEU A CA 1
ATOM 1121 C C . LEU A 1 132 ? 28.547 -4.301 -8.232 1.00 87.38 132 LEU A C 1
ATOM 1123 O O . LEU A 1 132 ? 27.415 -4.291 -7.746 1.00 87.38 132 LEU A O 1
ATOM 1127 N N . GLN A 1 133 ? 29.468 -5.173 -7.811 1.00 85.81 133 GLN A N 1
ATOM 1128 C CA . GLN A 1 133 ? 29.215 -6.133 -6.732 1.00 85.81 133 GLN A CA 1
ATOM 1129 C C . GLN A 1 133 ? 28.960 -5.444 -5.386 1.00 85.81 133 GLN A C 1
ATOM 1131 O O . GLN A 1 133 ? 28.033 -5.828 -4.666 1.00 85.81 133 GLN A O 1
ATOM 1136 N N . ILE A 1 134 ? 29.745 -4.417 -5.041 1.00 82.69 134 ILE A N 1
ATOM 1137 C CA . ILE A 1 134 ? 29.529 -3.618 -3.827 1.00 82.69 134 ILE A CA 1
ATOM 1138 C C . ILE A 1 134 ? 28.173 -2.917 -3.890 1.00 82.69 134 ILE A C 1
ATOM 1140 O O . ILE A 1 134 ? 27.416 -2.993 -2.921 1.00 82.69 134 ILE A O 1
ATOM 1144 N N . TYR A 1 135 ? 27.842 -2.290 -5.019 1.00 85.44 135 TYR A N 1
ATOM 1145 C CA . TYR A 1 135 ? 26.564 -1.619 -5.229 1.00 85.44 135 TYR A CA 1
ATOM 1146 C C . TYR A 1 135 ? 25.394 -2.589 -5.059 1.00 85.44 135 TYR A C 1
ATOM 1148 O O . TYR A 1 135 ? 24.499 -2.334 -4.257 1.00 85.44 135 TYR A O 1
ATOM 1156 N N . ASN A 1 136 ? 25.436 -3.753 -5.708 1.00 83.38 136 ASN A N 1
ATOM 1157 C CA . ASN A 1 136 ? 24.395 -4.773 -5.585 1.00 83.38 136 ASN A CA 1
ATOM 1158 C C . ASN A 1 136 ? 24.257 -5.280 -4.145 1.00 83.38 136 ASN A C 1
ATOM 1160 O O . ASN A 1 136 ? 23.146 -5.488 -3.651 1.00 83.38 136 ASN A O 1
ATOM 1164 N N . LYS A 1 137 ? 25.374 -5.445 -3.431 1.00 85.12 137 LYS A N 1
ATOM 1165 C CA . LYS A 1 137 ? 25.366 -5.858 -2.026 1.00 85.12 137 LYS A CA 1
ATOM 1166 C C . LYS A 1 137 ? 24.762 -4.778 -1.129 1.00 85.12 137 LYS A C 1
ATOM 1168 O O . LYS A 1 137 ? 23.888 -5.091 -0.324 1.00 85.12 137 LYS A O 1
ATOM 1173 N N . LEU A 1 138 ? 25.171 -3.520 -1.293 1.00 74.44 138 LEU A N 1
ATOM 1174 C CA . LEU A 1 138 ? 24.620 -2.374 -0.567 1.00 74.44 138 LEU A CA 1
ATOM 1175 C C . LEU A 1 138 ? 23.135 -2.182 -0.876 1.00 74.44 138 LEU A C 1
ATOM 1177 O O . LEU A 1 138 ? 22.347 -2.062 0.055 1.00 74.44 138 LEU A O 1
ATOM 1181 N N . SER A 1 139 ? 22.732 -2.253 -2.143 1.00 73.25 139 SER A N 1
ATOM 1182 C CA . SER A 1 139 ? 21.335 -2.183 -2.582 1.00 73.25 139 SER A CA 1
ATOM 1183 C C . SER A 1 139 ? 20.476 -3.251 -1.898 1.00 73.25 139 SER A C 1
ATOM 1185 O O . SER A 1 139 ? 19.420 -2.940 -1.351 1.00 73.25 139 SER A O 1
ATOM 1187 N N . ARG A 1 140 ? 20.964 -4.496 -1.776 1.00 76.50 140 ARG A N 1
ATOM 1188 C CA . ARG A 1 140 ? 20.278 -5.547 -0.997 1.00 76.50 140 ARG A CA 1
ATOM 1189 C C . ARG A 1 140 ? 20.156 -5.199 0.491 1.00 76.50 140 ARG A C 1
ATOM 1191 O O . ARG A 1 140 ? 19.115 -5.486 1.084 1.00 76.50 140 ARG A O 1
ATOM 1198 N N . TYR A 1 141 ? 21.178 -4.598 1.107 1.00 73.12 141 TYR A N 1
ATOM 1199 C CA . TYR A 1 141 ? 21.116 -4.148 2.506 1.00 73.12 141 TYR A CA 1
ATOM 1200 C C . TYR A 1 141 ? 20.137 -2.985 2.699 1.00 73.12 141 TYR A C 1
ATOM 1202 O O . TYR A 1 141 ? 19.329 -3.022 3.630 1.00 73.12 141 TYR A O 1
ATOM 1210 N N . PHE A 1 142 ? 20.162 -1.990 1.810 1.00 68.75 142 PHE A N 1
ATOM 1211 C CA . PHE A 1 142 ? 19.247 -0.854 1.842 1.00 68.75 142 PHE A CA 1
ATOM 1212 C C . PHE A 1 142 ? 17.807 -1.304 1.600 1.00 68.75 142 PHE A C 1
ATOM 1214 O O . PHE A 1 142 ? 16.946 -1.012 2.426 1.00 68.75 142 PHE A O 1
ATOM 1221 N N . ASN A 1 143 ? 17.545 -2.122 0.579 1.00 65.75 143 ASN A N 1
ATOM 1222 C CA . ASN A 1 143 ? 16.211 -2.663 0.331 1.00 65.75 143 ASN A CA 1
ATOM 1223 C C . ASN A 1 143 ? 15.715 -3.498 1.523 1.00 65.75 143 ASN A C 1
ATOM 1225 O O . ASN A 1 143 ? 14.621 -3.248 2.031 1.00 65.75 143 ASN A O 1
ATOM 1229 N N . LYS A 1 144 ? 16.525 -4.404 2.091 1.00 64.25 144 LYS A N 1
ATOM 1230 C CA . LYS A 1 144 ? 16.119 -5.165 3.292 1.00 64.25 144 LYS A CA 1
ATOM 1231 C C . LYS A 1 144 ? 15.836 -4.267 4.506 1.00 64.25 144 LYS A C 1
ATOM 1233 O O . LYS A 1 144 ? 14.903 -4.546 5.261 1.00 64.25 144 LYS A O 1
ATOM 1238 N N . GLY A 1 145 ? 16.594 -3.185 4.691 1.00 53.47 145 GLY A N 1
ATOM 1239 C CA . GLY A 1 145 ? 16.392 -2.217 5.773 1.00 53.47 145 GLY A CA 1
ATOM 1240 C C . GLY A 1 145 ? 15.141 -1.350 5.596 1.00 53.47 145 GLY A C 1
ATOM 1241 O O . GLY A 1 145 ? 14.390 -1.148 6.554 1.00 53.47 145 GLY A O 1
ATOM 1242 N N . PHE A 1 146 ? 14.872 -0.884 4.375 1.00 52.19 146 PHE A N 1
ATOM 1243 C CA . PHE A 1 146 ? 13.715 -0.047 4.061 1.00 52.19 146 PHE A CA 1
ATOM 1244 C C . PHE A 1 146 ? 12.405 -0.845 4.076 1.00 52.19 146 PHE A C 1
ATOM 1246 O O . PHE A 1 146 ? 11.461 -0.421 4.746 1.00 52.19 146 PHE A O 1
ATOM 1253 N N . TYR A 1 147 ? 12.351 -2.047 3.491 1.00 50.09 147 TYR A N 1
ATOM 1254 C CA . TYR A 1 147 ? 11.135 -2.875 3.525 1.00 50.09 147 TYR A CA 1
ATOM 1255 C C . TYR A 1 147 ? 10.785 -3.355 4.941 1.00 50.09 147 TYR A C 1
ATOM 1257 O O . TYR A 1 147 ? 9.608 -3.383 5.311 1.00 50.09 147 TYR A O 1
ATOM 1265 N N . LYS A 1 148 ? 11.781 -3.644 5.794 1.00 46.00 148 LYS A N 1
ATOM 1266 C CA . LYS A 1 148 ? 11.535 -4.016 7.198 1.00 46.00 148 LYS A CA 1
ATOM 1267 C C . LYS A 1 148 ? 11.069 -2.822 8.036 1.00 46.00 148 LYS A C 1
ATOM 1269 O O . LYS A 1 148 ? 10.218 -2.994 8.907 1.00 46.00 148 LYS A O 1
ATOM 1274 N N . LYS A 1 149 ? 11.545 -1.602 7.750 1.00 45.84 149 LYS A N 1
ATOM 1275 C CA . LYS A 1 149 ? 11.114 -0.366 8.431 1.00 45.84 149 LYS A CA 1
ATOM 1276 C C . LYS A 1 149 ? 9.743 0.123 7.958 1.00 45.84 149 LYS A C 1
ATOM 1278 O O . LYS A 1 149 ? 9.016 0.702 8.756 1.00 45.84 149 LYS A O 1
ATOM 1283 N N . ILE A 1 150 ? 9.356 -0.158 6.712 1.00 53.12 150 ILE A N 1
ATOM 1284 C CA . ILE A 1 150 ? 8.006 0.108 6.194 1.00 53.12 150 ILE A CA 1
ATOM 1285 C C . ILE A 1 150 ? 7.012 -0.927 6.733 1.00 53.12 150 ILE A C 1
ATOM 1287 O O . ILE A 1 150 ? 5.979 -0.514 7.245 1.00 53.12 150 ILE A O 1
ATOM 1291 N N . LYS A 1 151 ? 7.330 -2.235 6.754 1.00 47.00 151 LYS A N 1
ATOM 1292 C CA . LYS A 1 151 ? 6.468 -3.246 7.406 1.00 47.00 151 LYS A CA 1
ATOM 1293 C C . LYS A 1 151 ? 6.332 -2.998 8.907 1.00 47.00 151 LYS A C 1
ATOM 1295 O O . LYS A 1 151 ? 5.220 -3.031 9.409 1.00 47.00 151 LYS A O 1
ATOM 1300 N N . THR A 1 152 ? 7.406 -2.659 9.621 1.00 49.56 152 THR A N 1
ATOM 1301 C CA . THR A 1 152 ? 7.302 -2.320 11.053 1.00 49.56 152 THR A CA 1
ATOM 1302 C C . THR A 1 152 ? 6.655 -0.961 11.299 1.00 49.56 152 THR A C 1
ATOM 1304 O O . THR A 1 152 ? 5.930 -0.850 12.271 1.00 49.56 152 THR A O 1
ATOM 1307 N N . LYS A 1 153 ? 6.782 0.053 10.428 1.00 45.88 153 LYS A N 1
ATOM 1308 C CA . LYS A 1 153 ? 5.952 1.272 10.524 1.00 45.88 153 LYS A CA 1
ATOM 1309 C C . LYS A 1 153 ? 4.487 1.023 10.162 1.00 45.88 153 LYS A C 1
ATOM 1311 O O . LYS A 1 153 ? 3.652 1.683 10.759 1.00 45.88 153 LYS A O 1
ATOM 1316 N N . LYS A 1 154 ? 4.155 0.089 9.262 1.00 45.84 154 LYS A N 1
ATOM 1317 C CA . LYS A 1 154 ? 2.767 -0.333 8.989 1.00 45.84 154 LYS A CA 1
ATOM 1318 C C . LYS A 1 154 ? 2.199 -1.137 10.162 1.00 45.84 154 LYS A C 1
ATOM 1320 O O . LYS A 1 154 ? 1.089 -0.866 10.581 1.00 45.84 154 LYS A O 1
ATOM 1325 N N . ILE A 1 155 ? 2.990 -2.021 10.772 1.00 47.97 155 ILE A N 1
ATOM 1326 C CA . ILE A 1 155 ? 2.607 -2.798 11.965 1.00 47.97 155 ILE A CA 1
ATOM 1327 C C . ILE A 1 155 ? 2.561 -1.915 13.225 1.00 47.97 155 ILE A C 1
ATOM 1329 O O . ILE A 1 155 ? 1.705 -2.128 14.069 1.00 47.97 155 ILE A O 1
ATOM 1333 N N . VAL A 1 156 ? 3.418 -0.896 13.358 1.00 47.09 156 VAL A N 1
ATOM 1334 C CA . VAL A 1 156 ? 3.431 0.043 14.500 1.00 47.09 156 VAL A CA 1
ATOM 1335 C C . VAL A 1 156 ? 2.446 1.203 14.310 1.00 47.09 156 VAL A C 1
ATOM 1337 O O . VAL A 1 156 ? 1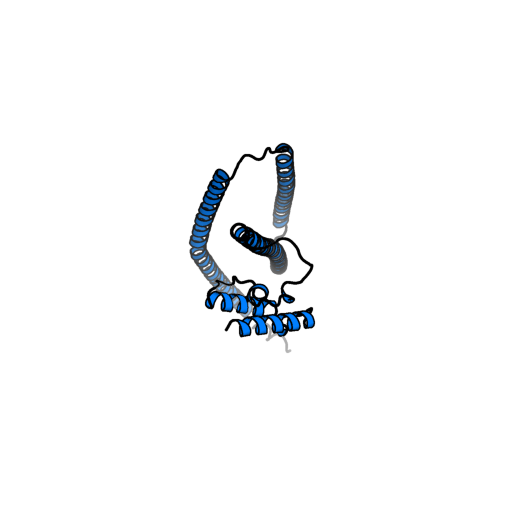.942 1.706 15.306 1.00 47.09 156 VAL A O 1
ATOM 1340 N N . LYS A 1 157 ? 2.100 1.606 13.076 1.00 39.91 157 LYS A N 1
ATOM 1341 C CA . LYS A 1 157 ? 0.934 2.477 12.826 1.00 39.91 157 LYS A CA 1
ATOM 1342 C C . LYS A 1 157 ? -0.382 1.710 12.979 1.00 39.91 157 LYS A C 1
ATOM 1344 O O . LYS A 1 157 ? -1.279 2.256 13.600 1.00 39.91 157 LYS A O 1
ATOM 1349 N N . ASN A 1 158 ? -0.464 0.441 12.565 1.00 40.44 158 ASN A N 1
ATOM 1350 C CA . ASN A 1 158 ? -1.618 -0.398 12.911 1.00 40.44 158 ASN A CA 1
ATOM 1351 C C . ASN A 1 158 ? -1.693 -0.670 14.419 1.00 40.44 158 ASN A C 1
ATOM 1353 O O . ASN A 1 158 ? -2.784 -0.615 14.958 1.00 40.44 158 ASN A O 1
ATOM 1357 N N . LYS A 1 159 ? -0.565 -0.849 15.129 1.00 38.78 159 LYS A N 1
ATOM 1358 C CA . LYS A 1 159 ? -0.573 -1.006 16.597 1.00 38.78 159 LYS A CA 1
ATOM 1359 C C . LYS A 1 159 ? -0.863 0.279 17.380 1.00 38.78 159 LYS A C 1
ATOM 1361 O O . LYS A 1 159 ? -1.327 0.186 18.508 1.00 38.78 159 LYS A O 1
ATOM 1366 N N . LYS A 1 160 ? -0.574 1.462 16.825 1.00 36.97 160 LYS A N 1
ATOM 1367 C CA . LYS A 1 160 ? -0.879 2.750 17.477 1.00 36.97 160 LYS A CA 1
ATOM 1368 C C . LYS A 1 160 ? -2.262 3.302 17.141 1.00 36.97 160 LYS A C 1
ATOM 1370 O O . LYS A 1 160 ? -2.735 4.138 17.898 1.00 36.97 160 LYS A O 1
ATOM 1375 N N . ASN A 1 161 ? -2.912 2.803 16.091 1.00 39.38 161 ASN A N 1
ATOM 1376 C CA . ASN A 1 161 ? -4.336 3.054 15.874 1.00 39.38 161 ASN A CA 1
ATOM 1377 C C . ASN A 1 161 ? -5.225 2.061 16.645 1.00 39.38 161 ASN A C 1
ATOM 1379 O O . ASN A 1 161 ? -6.317 2.438 17.028 1.00 39.38 161 ASN A O 1
ATOM 1383 N N . THR A 1 162 ? -4.738 0.872 17.022 1.00 40.47 162 THR A N 1
ATOM 1384 C CA . THR A 1 162 ? -5.471 -0.036 17.937 1.00 40.47 162 THR A CA 1
ATOM 1385 C C . THR A 1 162 ? -5.388 0.332 19.423 1.00 40.47 162 THR A C 1
ATOM 1387 O O . THR A 1 162 ? -5.886 -0.423 20.246 1.00 40.47 162 THR A O 1
ATOM 1390 N N . GLN A 1 163 ? -4.747 1.444 19.803 1.00 37.19 163 GLN A N 1
ATOM 1391 C CA . GLN A 1 163 ? -4.682 1.869 21.213 1.00 37.19 163 GLN A CA 1
ATOM 1392 C C . GLN A 1 163 ? -5.584 3.078 21.528 1.00 37.19 163 GLN A C 1
ATOM 1394 O O . GLN A 1 163 ? -5.581 3.552 22.654 1.00 37.19 163 GLN A O 1
ATOM 1399 N N . TYR A 1 164 ? -6.370 3.549 20.553 1.00 39.09 164 TYR A N 1
ATOM 1400 C CA . TYR A 1 164 ? -7.465 4.510 20.765 1.00 39.09 164 TYR A CA 1
ATOM 1401 C C . TYR A 1 164 ? -8.832 3.960 20.314 1.00 39.09 164 TYR A C 1
ATOM 1403 O O . TYR A 1 164 ? -9.824 4.675 20.345 1.00 39.09 164 TYR A O 1
ATOM 1411 N N . GLU A 1 165 ? -8.897 2.680 19.934 1.00 41.47 165 GLU A N 1
ATOM 1412 C CA . GLU A 1 165 ? -10.135 1.980 19.544 1.00 41.47 165 GLU A CA 1
ATOM 1413 C C . GLU A 1 165 ? -10.558 0.899 20.559 1.00 41.47 165 GLU A C 1
ATOM 1415 O O . GLU A 1 165 ? -11.460 0.115 20.288 1.00 41.47 165 GLU A O 1
ATOM 1420 N N . SER A 1 166 ? -9.935 0.843 21.745 1.00 45.19 166 SER A N 1
ATOM 1421 C CA . SER A 1 166 ? -10.271 -0.140 22.790 1.00 45.19 166 SER A CA 1
ATOM 1422 C C . SER A 1 166 ? -11.053 0.423 23.982 1.00 45.19 166 SER A C 1
ATOM 1424 O O . SER A 1 166 ? -11.278 -0.316 24.932 1.00 45.19 166 SER A O 1
ATOM 1426 N N . GLU A 1 167 ? -11.471 1.691 23.955 1.00 36.91 167 GLU A N 1
ATOM 1427 C CA . GLU A 1 167 ? -12.209 2.313 25.075 1.00 36.91 167 GLU A CA 1
ATOM 1428 C C . GLU A 1 167 ? -13.650 2.736 24.739 1.00 36.91 167 GLU A C 1
ATOM 1430 O O . GLU A 1 167 ? -14.337 3.238 25.613 1.00 36.91 167 GLU A O 1
ATOM 1435 N N . ASN A 1 168 ? -14.163 2.434 23.537 1.00 39.75 168 ASN A N 1
ATOM 1436 C CA . ASN A 1 168 ? -15.591 2.604 23.198 1.00 39.75 168 ASN A CA 1
ATOM 1437 C C . ASN A 1 168 ? -16.237 1.334 22.611 1.00 39.75 168 ASN A C 1
ATOM 1439 O O . ASN A 1 168 ? -17.190 1.406 21.843 1.00 39.75 168 ASN A O 1
ATOM 1443 N N . ILE A 1 169 ? -15.740 0.150 22.988 1.00 43.75 169 ILE A N 1
ATOM 1444 C CA . ILE A 1 169 ? -16.476 -1.113 22.810 1.00 43.75 169 ILE A CA 1
ATOM 1445 C C . ILE A 1 169 ? -17.026 -1.512 24.179 1.00 43.75 169 ILE A C 1
ATOM 1447 O O . ILE A 1 169 ? -16.549 -2.433 24.837 1.00 43.75 169 ILE A O 1
ATOM 1451 N N . ILE A 1 170 ? -18.015 -0.751 24.629 1.00 38.88 170 ILE A N 1
ATOM 1452 C CA . ILE A 1 170 ? -19.010 -1.205 25.596 1.00 38.88 170 ILE A CA 1
ATOM 1453 C C . ILE A 1 170 ? -20.348 -1.092 24.859 1.00 38.88 170 ILE A C 1
ATOM 1455 O O . ILE A 1 170 ? -20.559 -0.107 24.162 1.00 38.88 170 ILE A O 1
ATOM 1459 N N . PHE A 1 171 ? -21.193 -2.116 25.022 1.00 41.75 171 PHE A N 1
ATOM 1460 C CA . PHE A 1 171 ? -22.369 -2.532 24.230 1.00 41.75 171 PHE A CA 1
ATOM 1461 C C . PHE A 1 171 ? -22.008 -3.480 23.070 1.00 41.75 171 PHE A C 1
ATOM 1463 O O . PHE A 1 171 ? -21.459 -3.070 22.061 1.00 41.75 171 PHE A O 1
ATOM 1470 N N . SER A 1 172 ? -22.280 -4.784 23.114 1.00 37.91 172 SER A N 1
ATOM 1471 C CA . SER A 1 172 ? -23.184 -5.559 23.969 1.00 37.91 172 SER A CA 1
ATOM 1472 C C . SER A 1 172 ? -22.756 -7.036 24.004 1.00 37.91 172 SER A C 1
ATOM 1474 O O . SER A 1 172 ? -22.225 -7.575 23.038 1.00 37.91 172 SER A O 1
ATOM 1476 N N . ASP A 1 173 ? -22.971 -7.639 25.169 1.00 39.84 173 ASP A N 1
ATOM 1477 C CA . ASP A 1 173 ? -23.139 -9.059 25.473 1.00 39.84 173 ASP A CA 1
ATOM 1478 C C . ASP A 1 173 ? -22.083 -10.107 25.081 1.00 39.84 173 ASP A C 1
ATOM 1480 O O . ASP A 1 173 ? -21.942 -10.613 23.967 1.00 39.84 173 ASP A O 1
ATOM 1484 N N . LYS A 1 174 ? -21.431 -10.571 26.153 1.00 49.78 174 LYS A N 1
ATOM 1485 C CA . LYS A 1 174 ? -20.877 -11.914 26.305 1.00 49.78 174 LYS A CA 1
ATOM 1486 C C . LYS A 1 174 ? -21.910 -12.988 25.924 1.00 49.78 174 LYS A C 1
ATOM 1488 O O . LYS A 1 174 ? -23.030 -12.980 26.418 1.00 49.78 174 LYS A O 1
ATOM 1493 N N . LYS A 1 175 ? -21.394 -14.012 25.229 1.00 48.34 175 LYS A N 1
ATOM 1494 C CA . LYS A 1 175 ? -21.978 -15.324 24.868 1.00 48.34 175 LYS A CA 1
ATOM 1495 C C . LYS A 1 175 ? -22.873 -15.335 23.617 1.00 48.34 175 LYS A C 1
ATOM 1497 O O . LYS A 1 175 ? -24.082 -15.193 23.727 1.00 48.34 175 LYS A O 1
ATOM 1502 N N . LYS A 1 176 ? -22.296 -15.748 22.476 1.00 38.84 176 LYS A N 1
ATOM 1503 C CA . LYS A 1 176 ? -22.668 -16.993 21.756 1.00 38.84 176 LYS A CA 1
ATOM 1504 C C . LYS A 1 176 ? -21.888 -17.177 20.442 1.00 38.84 176 LYS A C 1
ATOM 1506 O O . LYS A 1 176 ? -21.893 -16.318 19.575 1.00 38.84 176 LYS A O 1
ATOM 1511 N N . SER A 1 177 ? -21.360 -18.394 20.284 1.00 41.19 177 SER A N 1
ATOM 1512 C CA . SER A 1 177 ? -21.068 -19.111 19.029 1.00 41.19 177 SER A CA 1
ATOM 1513 C C . SER A 1 177 ? -19.967 -18.596 18.094 1.00 41.19 177 SER A C 1
ATOM 1515 O O . SER A 1 177 ? -19.756 -17.408 17.900 1.00 41.19 177 SER A O 1
ATOM 1517 N N . LYS A 1 178 ? -19.277 -19.554 17.469 1.00 51.53 178 LYS A N 1
ATOM 1518 C CA . LYS A 1 178 ? -18.293 -19.397 16.391 1.00 51.53 178 LYS A CA 1
ATOM 1519 C C . LYS A 1 178 ? -18.945 -18.908 15.081 1.00 51.53 178 LYS A C 1
ATOM 1521 O O . LYS A 1 178 ? -18.658 -19.460 14.024 1.00 51.53 178 LYS A O 1
ATOM 1526 N N . ASN A 1 179 ? -19.836 -17.924 15.133 1.00 60.25 179 ASN A N 1
ATOM 1527 C CA . ASN A 1 179 ? -20.477 -17.406 13.931 1.00 60.25 179 ASN A CA 1
ATOM 1528 C C . ASN A 1 179 ? -19.563 -16.342 13.336 1.00 60.25 179 ASN A C 1
ATOM 1530 O O . ASN A 1 179 ? -19.177 -15.383 14.010 1.00 60.25 179 ASN A O 1
ATOM 1534 N N . SER A 1 180 ? -19.138 -16.559 12.091 1.00 79.31 180 SER A N 1
ATOM 1535 C CA . SER A 1 180 ? -18.302 -15.586 11.405 1.00 79.31 180 SER A CA 1
ATOM 1536 C C . SER A 1 180 ? -19.100 -14.290 11.256 1.00 79.31 180 SER A C 1
ATOM 1538 O O . SER A 1 180 ? -20.324 -14.317 11.139 1.00 79.31 180 SER A O 1
ATOM 1540 N N . ARG A 1 181 ? -18.423 -13.138 11.239 1.00 89.62 181 ARG A N 1
ATOM 1541 C CA . ARG A 1 181 ? -19.055 -11.826 10.990 1.00 89.62 181 ARG A CA 1
ATOM 1542 C C . ARG A 1 181 ? -20.011 -11.842 9.784 1.00 89.62 181 ARG A C 1
ATOM 1544 O O . ARG A 1 181 ? -20.982 -11.095 9.757 1.00 89.62 181 ARG A O 1
ATOM 1551 N N . TRP A 1 182 ? -19.733 -12.701 8.808 1.00 90.88 182 TRP A N 1
ATOM 1552 C CA . TRP A 1 182 ? -20.479 -12.858 7.563 1.00 90.88 182 TRP A CA 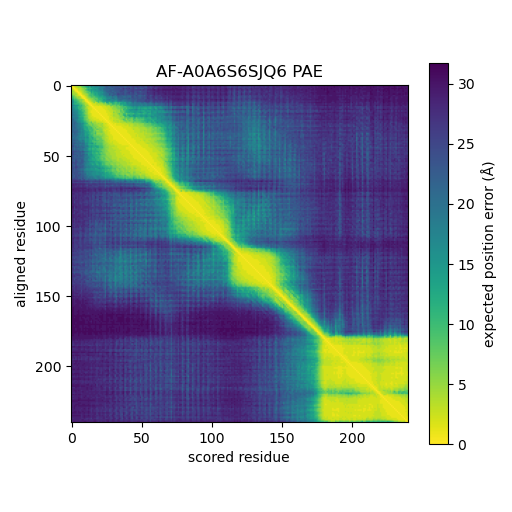1
ATOM 1553 C C . TRP A 1 182 ? -21.784 -13.640 7.715 1.00 90.88 182 TRP A C 1
ATOM 1555 O O . TRP A 1 182 ? -22.582 -13.659 6.787 1.00 90.88 182 TRP A O 1
ATOM 1565 N N . ASP A 1 183 ? -22.012 -14.309 8.839 1.00 88.69 183 ASP A N 1
ATOM 1566 C CA . ASP A 1 183 ? -23.236 -15.082 9.084 1.00 88.69 183 ASP A CA 1
ATOM 1567 C C . ASP A 1 183 ? -24.275 -14.273 9.870 1.00 88.69 183 ASP A C 1
ATOM 1569 O O . ASP A 1 183 ? -25.363 -14.762 10.171 1.00 88.69 183 ASP A O 1
ATOM 1573 N N . SER A 1 184 ? -23.950 -13.016 10.189 1.00 90.19 184 SER A N 1
ATOM 1574 C CA . SER A 1 184 ? -24.885 -12.089 10.810 1.00 90.19 184 SER A CA 1
ATOM 1575 C C . SER A 1 18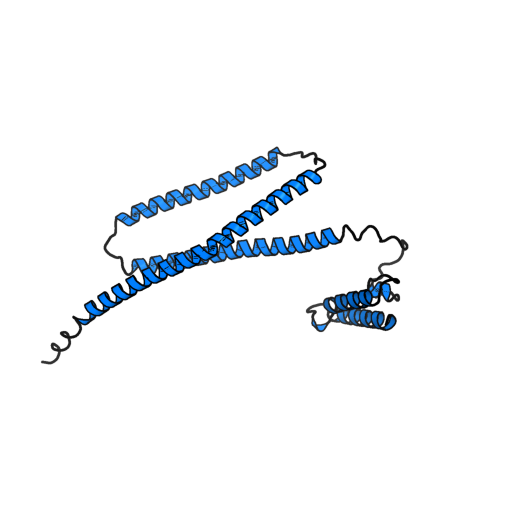4 ? 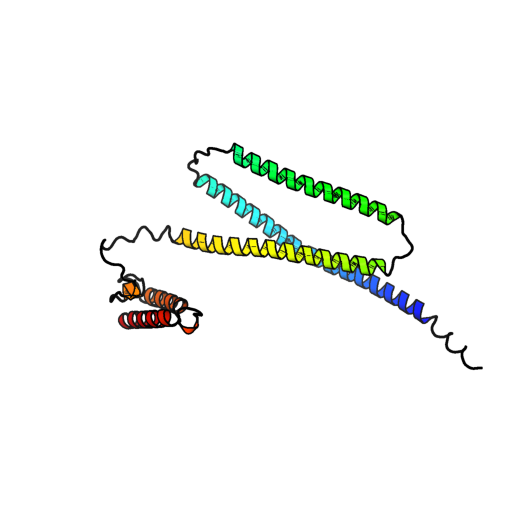-25.959 -11.642 9.820 1.00 90.19 184 SER A C 1
ATOM 1577 O O . SER A 1 184 ? -25.660 -11.298 8.678 1.00 90.19 184 SER A O 1
ATOM 1579 N N . ARG A 1 185 ? -27.210 -11.590 10.290 1.00 90.94 185 ARG A N 1
ATOM 1580 C CA . ARG A 1 185 ? -28.333 -10.978 9.561 1.00 90.94 185 ARG A CA 1
ATOM 1581 C C . ARG A 1 185 ? -28.357 -9.452 9.685 1.00 90.94 185 ARG A C 1
ATOM 1583 O O . ARG A 1 185 ? -29.060 -8.806 8.923 1.00 90.94 185 ARG A O 1
ATOM 1590 N N . ASP A 1 186 ? -27.624 -8.889 10.646 1.00 93.94 186 ASP A N 1
ATOM 1591 C CA . ASP A 1 186 ? -27.579 -7.444 10.887 1.00 93.94 186 ASP A CA 1
ATOM 1592 C C . ASP A 1 186 ? -26.611 -6.766 9.887 1.00 93.94 186 ASP A C 1
ATOM 1594 O O . ASP A 1 186 ? -25.399 -7.036 9.944 1.00 93.94 186 ASP A O 1
ATOM 1598 N N . PRO A 1 187 ? -27.098 -5.879 8.992 1.00 94.06 187 PRO A N 1
ATOM 1599 C CA . PRO A 1 187 ? -26.269 -5.206 7.991 1.00 94.06 187 PRO A CA 1
ATOM 1600 C C . PRO A 1 187 ? -25.128 -4.375 8.592 1.00 94.06 187 PRO A C 1
ATOM 1602 O O . PRO A 1 187 ? -24.028 -4.327 8.032 1.00 94.06 187 PRO A O 1
ATOM 1605 N N . TYR A 1 188 ? -25.350 -3.771 9.764 1.00 94.06 188 TYR A N 1
ATOM 1606 C CA . TYR A 1 188 ? -24.347 -2.958 10.451 1.00 94.06 188 TYR A CA 1
ATOM 1607 C C . TYR A 1 188 ? -23.176 -3.822 10.935 1.00 94.06 188 TYR A C 1
ATOM 1609 O O . TYR A 1 188 ? -22.015 -3.431 10.806 1.00 94.06 188 TYR A O 1
ATOM 1617 N N . ILE A 1 189 ? -23.457 -5.050 11.391 1.00 93.94 189 ILE A N 1
ATOM 1618 C CA . ILE A 1 189 ? -22.431 -6.027 11.791 1.00 93.94 189 ILE A CA 1
ATOM 1619 C C . ILE A 1 189 ? -21.644 -6.522 10.570 1.00 93.94 189 ILE A C 1
ATOM 1621 O O . ILE A 1 189 ? -20.413 -6.615 10.624 1.00 93.94 189 ILE A O 1
ATOM 1625 N N . VAL A 1 190 ? -22.324 -6.796 9.450 1.00 94.06 190 VAL A N 1
ATOM 1626 C CA . VAL A 1 190 ? -21.671 -7.236 8.205 1.00 94.06 190 VAL A CA 1
ATOM 1627 C C . VAL A 1 190 ? -20.714 -6.161 7.686 1.00 94.06 190 VAL A C 1
ATOM 1629 O O . VAL A 1 190 ? -19.559 -6.470 7.373 1.00 94.06 190 VAL A O 1
ATOM 1632 N N . LEU A 1 191 ? -21.124 -4.888 7.680 1.00 93.62 191 LEU A N 1
ATOM 1633 C CA . LEU A 1 191 ? -20.274 -3.761 7.275 1.00 93.62 191 LEU A CA 1
ATOM 1634 C C . LEU A 1 191 ? -19.267 -3.329 8.354 1.00 93.62 191 LEU A C 1
ATOM 1636 O O . LEU A 1 191 ? -18.214 -2.777 8.024 1.00 93.62 191 LEU A O 1
ATOM 1640 N N . GLY A 1 192 ? -19.490 -3.698 9.616 1.00 93.81 192 GLY A N 1
ATOM 1641 C CA . GLY A 1 192 ? -18.613 -3.367 10.741 1.00 93.81 192 GLY A CA 1
ATOM 1642 C C . GLY A 1 192 ? -18.667 -1.883 11.090 1.00 93.81 192 GLY A C 1
ATOM 1643 O O . GLY A 1 192 ? -17.630 -1.272 11.333 1.00 93.81 192 GLY A O 1
ATOM 1644 N N . VAL A 1 193 ? -19.868 -1.316 11.043 1.00 94.56 193 VAL A N 1
ATOM 1645 C CA . VAL A 1 193 ? -20.171 0.087 11.346 1.00 94.56 193 VAL A CA 1
ATOM 1646 C C . VAL A 1 193 ? -21.196 0.147 12.476 1.00 94.56 193 VAL A C 1
ATOM 1648 O O . VAL A 1 193 ? -21.876 -0.841 12.750 1.00 94.56 193 VAL A O 1
ATOM 1651 N N . ASN A 1 194 ? -21.289 1.287 13.159 1.00 94.12 194 ASN A N 1
ATOM 1652 C CA . ASN A 1 194 ? -22.282 1.461 14.215 1.00 94.12 194 ASN A CA 1
ATOM 1653 C C . ASN A 1 194 ? -23.675 1.678 13.593 1.00 94.12 194 ASN A C 1
ATOM 1655 O O . ASN A 1 194 ? -23.785 2.187 12.479 1.00 94.12 194 ASN A O 1
ATOM 1659 N N . LYS A 1 195 ? -24.742 1.339 14.323 1.00 93.06 195 LYS A N 1
ATOM 1660 C CA . LYS A 1 195 ? -26.133 1.636 13.939 1.00 93.06 195 LYS A CA 1
ATOM 1661 C C . LYS A 1 195 ? -26.378 3.137 13.776 1.00 93.06 195 LYS A C 1
ATOM 1663 O O . LYS A 1 195 ? -27.168 3.547 12.938 1.00 93.06 195 LYS A O 1
ATOM 1668 N N . GLU A 1 196 ? -25.633 3.943 14.527 1.00 94.50 196 GLU A N 1
ATOM 1669 C CA . GLU A 1 196 ? -25.664 5.410 14.487 1.00 94.50 196 GLU A CA 1
ATOM 1670 C C . GLU A 1 196 ? -24.709 6.018 13.441 1.00 94.50 196 GLU A C 1
ATOM 1672 O O . GLU A 1 196 ? -24.576 7.241 13.345 1.00 94.50 196 GLU A O 1
ATOM 1677 N N . SER A 1 197 ? -23.993 5.193 12.666 1.00 93.19 197 SER A N 1
ATOM 1678 C CA . SER A 1 197 ? -23.035 5.692 11.679 1.00 93.19 197 SER A CA 1
ATOM 1679 C C . SER A 1 197 ? -23.726 6.481 10.571 1.00 93.19 197 SER A C 1
ATOM 1681 O O . SER A 1 197 ? -24.745 6.080 10.011 1.00 93.19 197 SER A O 1
ATOM 1683 N N . LYS A 1 198 ? -23.110 7.602 10.192 1.00 96.56 198 LYS A N 1
ATOM 1684 C CA . LYS A 1 198 ? -23.603 8.460 9.109 1.00 96.56 198 LYS A CA 1
ATOM 1685 C C . LYS A 1 198 ? -23.450 7.762 7.753 1.00 96.56 198 LYS A C 1
ATOM 1687 O O . LYS A 1 198 ? -22.514 6.988 7.550 1.00 96.56 198 LYS A O 1
ATOM 1692 N N . ALA A 1 199 ? -24.285 8.123 6.776 1.00 95.00 199 ALA A N 1
ATOM 1693 C CA . ALA A 1 199 ? -24.269 7.531 5.431 1.00 95.00 199 ALA A CA 1
ATOM 1694 C C . ALA A 1 199 ? -22.874 7.532 4.764 1.00 95.00 199 ALA A C 1
ATOM 1696 O O . ALA A 1 199 ? -22.489 6.572 4.092 1.00 95.00 199 ALA A O 1
ATOM 1697 N N . TYR A 1 200 ? -22.062 8.576 4.993 1.00 94.94 200 TYR A N 1
ATOM 1698 C CA . TYR A 1 200 ? -20.694 8.627 4.463 1.00 94.94 200 TYR A CA 1
ATOM 1699 C C . TYR A 1 200 ? -19.772 7.555 5.071 1.00 94.94 200 TYR A C 1
ATOM 1701 O O . TYR A 1 200 ? -18.872 7.066 4.388 1.00 94.94 200 TYR A O 1
ATOM 1709 N N . GLU A 1 201 ? -19.971 7.181 6.338 1.00 93.50 201 GLU A N 1
ATOM 1710 C CA . GLU A 1 201 ? -19.184 6.156 7.034 1.00 93.50 201 GLU A CA 1
ATOM 1711 C C . GLU A 1 201 ? -19.546 4.769 6.531 1.00 93.50 201 GLU A C 1
ATOM 1713 O O . GLU A 1 201 ? -18.649 3.984 6.225 1.00 93.50 201 GLU A O 1
ATOM 1718 N N . ILE A 1 202 ? -20.845 4.519 6.349 1.00 94.88 202 ILE A N 1
ATOM 1719 C CA . ILE A 1 202 ? -21.377 3.287 5.761 1.00 94.88 202 ILE A CA 1
ATOM 1720 C C . ILE A 1 202 ? -20.781 3.091 4.360 1.00 94.88 202 ILE A C 1
ATOM 1722 O O . ILE A 1 202 ? -20.150 2.069 4.083 1.00 94.88 202 ILE A O 1
ATOM 1726 N N . LYS A 1 203 ? -20.855 4.120 3.503 1.00 96.06 203 LYS A N 1
ATOM 1727 C CA . LYS A 1 203 ? -20.272 4.097 2.150 1.00 96.06 203 LYS A CA 1
ATOM 1728 C C . LYS A 1 203 ? -18.755 3.898 2.170 1.00 96.06 203 LYS A C 1
ATOM 1730 O O . LYS A 1 203 ? -18.194 3.193 1.329 1.00 96.06 203 LYS A O 1
ATOM 1735 N N . LYS A 1 204 ? -18.055 4.515 3.124 1.00 96.06 204 LYS A N 1
ATOM 1736 C CA . LYS A 1 204 ? -16.603 4.363 3.276 1.00 96.06 204 LYS A CA 1
ATOM 1737 C C . LYS A 1 204 ? -16.228 2.938 3.689 1.00 96.06 204 LYS A C 1
ATOM 1739 O O . LYS A 1 204 ? -15.299 2.384 3.102 1.00 96.06 204 LYS A O 1
ATOM 1744 N N . ALA A 1 205 ? -16.933 2.349 4.653 1.00 95.12 205 ALA A N 1
ATOM 1745 C CA . ALA A 1 205 ? -16.717 0.974 5.098 1.00 95.12 205 ALA A CA 1
ATOM 1746 C C . ALA A 1 205 ? -16.989 -0.027 3.968 1.00 95.12 205 ALA A C 1
ATOM 1748 O O . ALA A 1 205 ? -16.139 -0.872 3.683 1.00 95.12 205 ALA A O 1
ATOM 1749 N N . TYR A 1 206 ? -18.100 0.148 3.250 1.00 96.62 206 TYR A N 1
ATOM 1750 C CA . TYR A 1 206 ? -18.439 -0.619 2.053 1.00 96.62 206 TYR A CA 1
ATOM 1751 C C . TYR A 1 206 ? -17.305 -0.604 1.014 1.00 96.62 206 TYR A C 1
ATOM 1753 O O . TYR A 1 206 ? -16.783 -1.653 0.640 1.00 96.62 206 TYR A O 1
ATOM 1761 N N . ASN A 1 207 ? -16.813 0.580 0.635 1.00 94.88 207 ASN A N 1
ATOM 1762 C CA . ASN A 1 207 ? -15.723 0.715 -0.339 1.00 94.88 207 ASN A CA 1
ATOM 1763 C C . ASN A 1 207 ? -14.410 0.047 0.103 1.00 94.88 207 ASN A C 1
ATOM 1765 O O . ASN A 1 207 ? -13.625 -0.407 -0.734 1.00 94.88 207 ASN A O 1
ATOM 1769 N N . ILE A 1 208 ? -14.127 0.018 1.409 1.00 94.81 208 ILE A N 1
ATOM 1770 C CA . ILE A 1 208 ? -12.955 -0.678 1.953 1.00 94.81 208 ILE A CA 1
ATOM 1771 C C . ILE A 1 208 ? -13.136 -2.191 1.813 1.00 94.81 208 ILE A C 1
ATOM 1773 O O . ILE A 1 208 ? -12.211 -2.869 1.366 1.00 94.81 208 ILE A O 1
ATOM 1777 N N . LEU A 1 209 ? -14.316 -2.710 2.156 1.00 93.88 209 LEU A N 1
ATOM 1778 C CA . LEU A 1 209 ? -14.626 -4.135 2.067 1.00 93.88 209 LEU A CA 1
ATOM 1779 C C . LEU A 1 209 ? -14.607 -4.637 0.622 1.00 93.88 209 LEU A C 1
ATOM 1781 O O . LEU A 1 209 ? -13.995 -5.674 0.372 1.00 93.88 209 LEU A O 1
ATOM 1785 N N . LEU A 1 210 ? -15.144 -3.866 -0.330 1.00 93.81 210 LEU A N 1
ATOM 1786 C CA . LEU A 1 210 ? -15.052 -4.186 -1.757 1.00 93.81 210 LEU A CA 1
ATOM 1787 C C . LEU A 1 210 ? -13.599 -4.374 -2.202 1.00 93.81 210 LEU A C 1
ATOM 1789 O O . LEU A 1 210 ? -13.284 -5.337 -2.885 1.00 93.81 210 LEU A O 1
ATOM 1793 N N . LYS A 1 211 ? -12.676 -3.503 -1.782 1.00 93.19 211 LYS A N 1
ATOM 1794 C CA . LYS A 1 211 ? -11.257 -3.618 -2.168 1.00 93.19 211 LYS A CA 1
ATOM 1795 C C . LYS A 1 211 ? -10.569 -4.857 -1.596 1.00 93.19 211 LYS A C 1
ATOM 1797 O O . LYS A 1 211 ? -9.598 -5.325 -2.180 1.00 93.19 211 LYS A O 1
ATOM 1802 N N . ILE A 1 212 ? -11.024 -5.344 -0.443 1.00 90.62 212 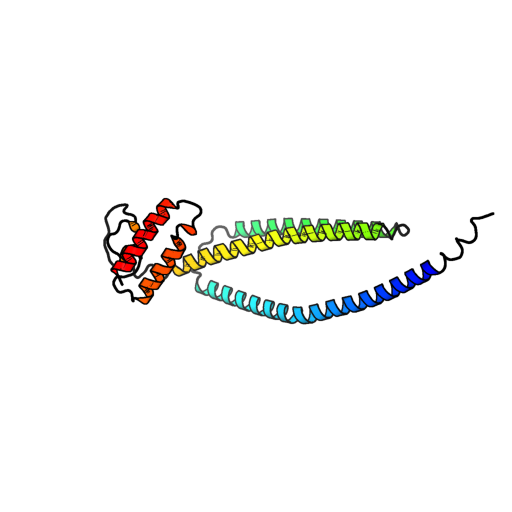ILE A N 1
ATOM 1803 C CA . ILE A 1 212 ? -10.432 -6.498 0.243 1.00 90.62 212 ILE A CA 1
ATOM 1804 C C . ILE A 1 212 ? -11.012 -7.807 -0.303 1.00 90.62 212 ILE A C 1
ATOM 1806 O O . ILE A 1 212 ? -10.264 -8.758 -0.524 1.00 90.62 212 ILE A O 1
ATOM 1810 N N . TYR A 1 213 ? -12.328 -7.848 -0.516 1.00 92.75 213 TYR A N 1
ATOM 1811 C CA . TYR A 1 213 ? -13.068 -9.063 -0.855 1.00 92.75 213 TYR A CA 1
ATOM 1812 C C . TYR A 1 213 ? -13.492 -9.154 -2.324 1.00 92.75 213 TYR A C 1
ATOM 1814 O O . TYR A 1 213 ? -14.243 -10.057 -2.668 1.00 92.75 213 TYR A O 1
ATOM 1822 N N . ASN A 1 214 ? -12.995 -8.283 -3.208 1.00 91.44 214 ASN A N 1
ATOM 1823 C CA . ASN A 1 214 ? -13.261 -8.404 -4.642 1.00 91.44 214 ASN A CA 1
ATOM 1824 C C . ASN A 1 214 ? -12.707 -9.746 -5.180 1.00 91.44 214 ASN A C 1
ATOM 1826 O O . ASN A 1 214 ? -11.486 -9.951 -5.117 1.00 91.44 214 ASN A O 1
ATOM 1830 N N . PRO A 1 215 ? -13.560 -10.639 -5.723 1.00 91.25 215 PRO A N 1
ATOM 1831 C CA . PRO A 1 215 ? -13.127 -11.940 -6.228 1.00 91.25 215 PRO A CA 1
ATOM 1832 C C . PRO A 1 215 ? -12.126 -11.829 -7.389 1.00 91.25 215 PRO A C 1
ATOM 1834 O O . PRO A 1 215 ? -11.218 -12.659 -7.480 1.00 91.25 215 PRO A O 1
ATOM 1837 N N . ASP A 1 216 ? -12.206 -10.776 -8.207 1.00 89.88 216 ASP A N 1
ATOM 1838 C CA . ASP A 1 216 ? -11.330 -10.556 -9.366 1.00 89.88 216 ASP A CA 1
ATOM 1839 C C . ASP A 1 216 ? -9.893 -10.231 -8.956 1.00 89.88 216 ASP A C 1
ATOM 1841 O O . ASP A 1 216 ? -8.934 -10.628 -9.618 1.00 89.88 216 ASP A O 1
ATOM 1845 N N . LEU A 1 217 ? -9.727 -9.535 -7.828 1.00 87.75 217 LEU A N 1
ATOM 1846 C CA . LEU A 1 217 ? -8.414 -9.139 -7.314 1.00 87.75 217 LEU A CA 1
ATOM 1847 C C . LEU A 1 217 ? -7.711 -10.270 -6.550 1.00 87.75 217 LEU A C 1
ATOM 1849 O O . LEU A 1 217 ? -6.535 -10.144 -6.198 1.00 87.75 217 LEU A O 1
ATOM 1853 N N . THR A 1 218 ? -8.410 -11.371 -6.267 1.00 84.50 218 THR A N 1
ATOM 1854 C CA . THR A 1 218 ? -7.889 -12.455 -5.428 1.00 84.50 218 THR A CA 1
ATOM 1855 C C . THR A 1 218 ? -7.347 -13.621 -6.246 1.00 84.50 218 THR A C 1
ATOM 1857 O O . THR A 1 218 ? -8.029 -14.199 -7.091 1.00 84.50 218 THR A O 1
ATOM 1860 N N . LEU A 1 219 ? -6.091 -14.001 -5.976 1.00 80.44 219 LEU A N 1
ATOM 1861 C CA . LEU A 1 219 ? -5.468 -15.173 -6.604 1.00 80.44 219 LEU A CA 1
ATOM 1862 C C . LEU A 1 219 ? -5.876 -16.493 -5.933 1.00 80.44 219 LEU A C 1
ATOM 1864 O O . LEU A 1 219 ? -5.856 -17.537 -6.578 1.00 80.44 219 LEU A O 1
ATOM 1868 N N . THR A 1 220 ? -6.244 -16.468 -4.652 1.00 84.19 220 THR A N 1
ATOM 1869 C CA . THR A 1 220 ? -6.628 -17.654 -3.875 1.00 84.19 220 THR A CA 1
ATOM 1870 C C . THR A 1 220 ? -8.005 -17.461 -3.246 1.00 84.19 220 THR A C 1
ATOM 1872 O O . THR A 1 220 ? -8.424 -16.333 -3.010 1.00 84.19 220 THR A O 1
ATOM 1875 N N . LYS A 1 221 ? -8.716 -18.568 -2.975 1.00 85.06 221 LYS A N 1
ATOM 1876 C CA . LYS A 1 221 ? -10.023 -18.579 -2.281 1.00 85.06 221 LYS A CA 1
ATOM 1877 C C . LYS A 1 221 ? -11.127 -17.740 -2.950 1.00 85.06 221 LYS A C 1
ATOM 1879 O O . LYS A 1 221 ? -12.017 -17.240 -2.269 1.00 85.06 221 LYS A O 1
ATOM 1884 N N . LYS A 1 222 ? -11.131 -17.670 -4.288 1.00 89.56 222 LYS A N 1
ATOM 1885 C CA . LYS A 1 222 ? -12.147 -16.942 -5.074 1.00 89.56 222 LYS A CA 1
ATOM 1886 C C . LYS A 1 222 ? -13.583 -17.241 -4.628 1.00 89.56 222 LYS A C 1
ATOM 1888 O O . LYS A 1 222 ? -14.337 -16.316 -4.377 1.00 89.56 222 LYS A O 1
ATOM 1893 N N . LYS A 1 223 ? -13.918 -18.524 -4.432 1.00 89.06 223 LYS A N 1
ATOM 1894 C CA . LYS A 1 223 ? -15.258 -18.961 -3.996 1.00 89.06 223 LYS A CA 1
ATOM 1895 C C . LYS A 1 223 ? -15.687 -18.353 -2.654 1.00 89.06 223 LYS A C 1
ATOM 1897 O O . LYS A 1 223 ? -16.821 -17.914 -2.526 1.00 89.06 223 LYS A O 1
ATOM 1902 N N . GLU A 1 224 ? -14.790 -18.297 -1.667 1.00 88.56 224 GLU A N 1
ATOM 1903 C CA . GLU A 1 224 ? -15.093 -17.693 -0.358 1.00 88.56 224 GLU A CA 1
ATOM 1904 C C . GLU A 1 224 ? -15.308 -16.178 -0.493 1.00 88.56 224 GLU A C 1
ATOM 1906 O O . GLU A 1 224 ? -16.223 -15.618 0.106 1.00 88.56 224 GLU A O 1
ATOM 1911 N N . HIS A 1 225 ? -14.483 -15.521 -1.311 1.00 91.88 225 HIS A N 1
ATOM 1912 C CA . HIS A 1 225 ? -14.566 -14.083 -1.545 1.00 91.88 225 HIS A CA 1
ATOM 1913 C C . HIS A 1 225 ? -15.844 -13.686 -2.286 1.00 91.88 225 HIS A C 1
ATOM 1915 O O . HIS A 1 225 ? -16.452 -12.697 -1.899 1.00 91.88 225 HIS A O 1
ATOM 1921 N N . THR A 1 226 ? -16.304 -14.473 -3.265 1.00 93.00 226 THR A N 1
ATOM 1922 C CA . THR A 1 226 ? -17.585 -14.241 -3.952 1.00 93.00 226 THR A CA 1
ATOM 1923 C C . THR A 1 226 ? -18.757 -14.241 -2.969 1.00 93.00 226 THR A C 1
ATOM 1925 O O . THR A 1 226 ? -19.521 -13.282 -2.936 1.00 93.00 226 THR A O 1
ATOM 1928 N N . ILE A 1 227 ? -18.841 -15.251 -2.095 1.00 93.38 227 ILE A N 1
ATOM 1929 C CA . ILE A 1 227 ? -19.916 -15.353 -1.091 1.00 93.38 227 ILE A CA 1
ATOM 1930 C C . ILE A 1 227 ? -19.881 -14.157 -0.127 1.00 93.38 227 ILE A C 1
ATOM 1932 O O . ILE A 1 227 ? -20.913 -13.579 0.212 1.00 93.38 227 ILE A O 1
ATOM 1936 N N . ILE A 1 228 ? -18.688 -13.769 0.335 1.00 93.31 228 ILE A N 1
ATOM 1937 C CA . ILE A 1 228 ? -18.528 -12.612 1.227 1.00 93.31 228 ILE A CA 1
ATOM 1938 C C . ILE A 1 228 ? -18.909 -11.313 0.503 1.00 93.31 228 ILE A C 1
ATOM 1940 O O . ILE A 1 228 ? -19.569 -10.456 1.087 1.00 93.31 228 ILE A O 1
ATOM 1944 N N . PHE A 1 229 ? -18.525 -11.173 -0.763 1.00 95.06 229 PHE A N 1
ATOM 1945 C CA . PHE A 1 229 ? -18.816 -10.008 -1.591 1.00 95.06 229 PHE A CA 1
ATOM 1946 C C . PHE A 1 229 ? -20.322 -9.810 -1.801 1.00 95.06 229 PHE A C 1
ATOM 1948 O O . PHE A 1 229 ? -20.825 -8.705 -1.610 1.00 95.06 229 PHE A O 1
ATOM 1955 N N . GLU A 1 230 ? -21.059 -10.881 -2.099 1.00 95.38 230 GLU A N 1
ATOM 1956 C CA . GLU A 1 230 ? -22.523 -10.857 -2.208 1.00 95.38 230 GLU A CA 1
ATOM 1957 C C . GLU A 1 230 ? -23.180 -10.402 -0.901 1.00 95.38 230 GLU A C 1
ATOM 1959 O O . GLU A 1 230 ? -24.025 -9.507 -0.904 1.00 95.38 230 GLU A O 1
ATOM 1964 N N . LYS A 1 231 ? -22.728 -10.945 0.236 1.00 95.38 231 LYS A N 1
ATOM 1965 C CA . LYS A 1 231 ? -23.217 -10.552 1.566 1.00 95.38 231 LYS A CA 1
ATOM 1966 C C . LYS A 1 231 ? -22.953 -9.074 1.875 1.00 95.38 231 LYS A C 1
ATOM 1968 O O . LYS A 1 231 ? -23.805 -8.414 2.465 1.00 95.38 231 LYS A O 1
ATOM 1973 N N . ILE A 1 232 ? -21.796 -8.540 1.475 1.00 95.31 232 ILE A N 1
ATOM 1974 C CA . ILE A 1 232 ? -21.461 -7.115 1.636 1.00 95.31 232 ILE A CA 1
ATOM 1975 C C . ILE A 1 232 ? -22.393 -6.236 0.794 1.00 95.31 232 ILE A C 1
ATOM 1977 O O . ILE A 1 232 ? -22.877 -5.220 1.295 1.00 95.31 232 ILE A O 1
ATOM 1981 N N . ASN A 1 233 ? -22.656 -6.619 -0.458 1.00 95.75 233 ASN A N 1
ATOM 1982 C CA . ASN A 1 233 ? -23.542 -5.866 -1.346 1.00 95.75 233 ASN A CA 1
ATOM 1983 C C . ASN A 1 233 ? -24.975 -5.841 -0.815 1.00 95.75 233 ASN A C 1
ATOM 1985 O O . ASN A 1 233 ? -25.576 -4.772 -0.748 1.00 95.75 233 ASN A O 1
ATOM 1989 N N . LEU A 1 234 ? -25.483 -6.991 -0.367 1.00 96.00 234 LEU A N 1
ATOM 1990 C CA . LEU A 1 234 ? -26.817 -7.104 0.218 1.00 96.00 234 LEU A CA 1
ATOM 1991 C C . LEU A 1 234 ? -26.941 -6.262 1.496 1.00 96.00 234 LEU A C 1
ATOM 1993 O O . LEU A 1 234 ? -27.914 -5.535 1.672 1.00 96.00 234 LEU A O 1
ATOM 1997 N N . ALA A 1 235 ? -25.925 -6.285 2.365 1.00 95.44 235 ALA A N 1
ATOM 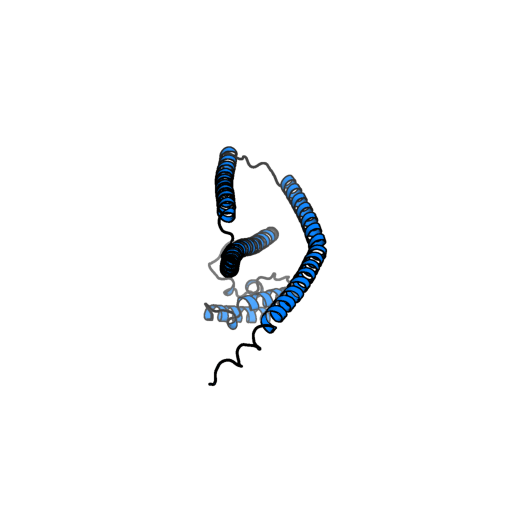1998 C CA . ALA A 1 235 ? -25.909 -5.451 3.565 1.00 95.44 235 ALA A CA 1
ATOM 1999 C C . ALA A 1 235 ? -25.918 -3.947 3.241 1.00 95.44 235 ALA A C 1
ATOM 2001 O O . ALA A 1 235 ? -26.585 -3.180 3.928 1.00 95.44 235 ALA A O 1
ATOM 2002 N N . TYR A 1 236 ? -25.200 -3.514 2.202 1.00 95.44 236 TYR A N 1
ATOM 2003 C CA . TYR A 1 236 ? -25.203 -2.112 1.786 1.00 95.44 236 TYR A CA 1
ATOM 2004 C C . TYR A 1 236 ? -26.538 -1.690 1.160 1.00 95.44 236 TYR A C 1
ATOM 2006 O O . TYR A 1 236 ? -27.020 -0.603 1.456 1.00 95.44 236 TYR A O 1
ATOM 2014 N N . GLN A 1 237 ? -27.157 -2.557 0.353 1.00 95.44 237 GLN A N 1
ATOM 2015 C CA . GLN A 1 237 ? -28.478 -2.310 -0.232 1.00 95.44 237 GLN A CA 1
ATOM 2016 C C . GLN A 1 237 ? -29.570 -2.164 0.829 1.00 95.44 237 GLN A C 1
ATOM 2018 O O . GLN A 1 237 ? -30.422 -1.305 0.688 1.00 95.44 237 GLN A O 1
ATOM 2023 N N . ASN A 1 238 ? -29.513 -2.938 1.914 1.00 93.94 238 ASN A N 1
ATOM 2024 C CA . ASN A 1 238 ? -30.497 -2.846 2.998 1.00 93.94 238 ASN A CA 1
ATOM 2025 C C . ASN A 1 238 ? -30.380 -1.566 3.849 1.00 93.94 238 ASN A C 1
ATOM 2027 O O . ASN A 1 238 ? -31.248 -1.314 4.680 1.00 93.94 238 ASN A O 1
ATOM 2031 N N . LEU A 1 239 ? -29.284 -0.813 3.715 1.00 89.38 239 LEU A N 1
ATOM 2032 C CA . LEU A 1 239 ? -29.009 0.405 4.487 1.00 89.38 239 LEU A CA 1
ATOM 2033 C C . LEU A 1 239 ? -29.131 1.693 3.663 1.00 89.38 239 LEU A C 1
ATOM 2035 O O . LEU A 1 239 ? -29.025 2.778 4.238 1.00 89.38 239 LEU A O 1
ATOM 2039 N N . ASN A 1 240 ? -29.281 1.570 2.344 1.00 79.25 240 ASN A N 1
ATOM 2040 C CA . ASN A 1 240 ? -29.470 2.672 1.399 1.00 79.25 240 ASN A CA 1
ATOM 2041 C C . ASN A 1 240 ? -30.950 2.793 1.038 1.00 79.25 240 ASN A C 1
ATOM 2043 O O . ASN A 1 240 ? -31.387 3.949 0.866 1.00 79.25 240 ASN A O 1
#

InterPro domains:
  IPR001623 DnaJ domain [PF00226] (186-239)
  IPR001623 DnaJ domain [PR00625] (188-206)
  IPR001623 DnaJ domain [PR00625] (206-221)
  IPR001623 DnaJ domain [PR00625] (224-240)
  IPR001623 DnaJ domain [PS50076] (186-240)
  IPR001623 DnaJ domain [cd06257] (186-237)
  IPR036869 Chaperone J-domain superfamily [G3DSA:1.10.287.110] (171-240)
  IPR036869 Chaperone J-domain superfamily [SSF46565] (181-239)

Mean predicted aligned error: 20.9 Å